Protein 6UBO (pdb70)

InterPro domains:
  IPR000566 Lipocalin/cytosolic fatty-acid binding domain [PF08212] (35-174)
  IPR002446 Lipocalin, bacterial [PR01171] (34-48)
  IPR002446 Lipocalin, bacterial [PR01171] (51-67)
  IPR002446 Lipocalin, bacterial [PR01171] (70-79)
  IPR002446 Lipocalin, bacterial [PR01171] (104-118)
  IPR002446 Lipocalin, bacterial [PR01171] (121-129)
  IPR002446 Lipocalin, bacterial [PR01171] (136-147)
  IPR002446 Lipocalin, bacterial [PR01171] (163-173)
  IPR012674 Calycin [G3DSA:2.40.128.20] (7-177)
  IPR012674 Calycin [SSF50814] (15-176)
  IPR022271 Lipocalin, ApoD type [PIRSF036893] (3-176)
  IPR022272 Lipocalin family conserved site [PS00213] (33-46)
  IPR047202 Lipocalin Blc-like domain [cd19438] (31-172)

Radius of gyration: 21.7 Å; Cα contacts (8 Å, |Δi|>4): 787; chains: 2; bounding box: 55×54×45 Å

Nearest PDB structures (foldseek):
  6ubo-assembly1_B  TM=1.006E+00  e=8.329E-31  Escherichia coli K-12
  1qwd-assembly1_B  TM=9.655E-01  e=5.172E-26  Escherichia coli
  7l5l-assembly2_B  TM=9.694E-01  e=2.167E-25  Escherichia coli
  2aco-assembly1_B  TM=9.658E-01  e=2.541E-25  Escherichia coli
  3mbt-assembly1_A  TM=9.795E-01  e=4.959E-24  Escherichia coli K-12

Organism: Escherichia coli (strain K12) (NCBI:txid83333)

GO terms:
  GO:0006974 DNA damage response (P, IEP)

Foldseek 3Di:
DDLQAAAPPFAWQQQDDVVLQAAKKWFQKKQDDDVQPQWFQKMWGWDADPVGKIKIKIKTARVVVRDIDIWIWIKHAPDDPSTQWIWIDTPDPDIGIWGWRDADPNRAWTWIAGRHLSTITIIGPDNDDDVVVVVVNVVSNVVRPHDCVSMDGGDHVPD/DDLQAAAPPAAFQQQDDVVLLAAKKWWQKKQDDPVQPQWFAKMWGWDADPVGKIKIKIWTARVVVGDIDIWIWIWHAPDDPRTQWIWIDTPDDRIGIKGWRDADPNNAWTWIAGRHLSIITTIGPDQDDDPVVVVVSVVSNVVRPHDCVSMDGGDHVPD

B-factor: mean 20.38, std 8.96, range [9.71, 62.86]

Sequence (318 aa):
KSSSTPPRRGVTVVNNFDCCKRYLGTWYEIARFDHRFERGLEKVTATYSLRDDDGGLNVINKGYNPDRGMWQQSEGKAYFTGAPTRRAALKVVSFFGPFYGGYNVIALDREYRHALVCGPDRDYLWINSRTPTISDEVKKQEMLAVATREGFDVSKFIWVQQPGSKSSSTPPRRGVTVVNNFDCKRRYLGTWYEIARFDHRFERGLEEKVTATYSLRDDGGLNVINKGYNPDRGMWQQSEEGKAYFTGAPTRAALKVSFFGPFYGGYNVIALDREEYRHALVCGPDRDYLWINSRTPTISDEVKQEMLAVATREGFDVSKFIWVQQPGS

Solvent-accessible surface area: 14880 Å² total; per-residue (Å²): 137,61,54,42,55,34,4,196,72,18,76,16,25,98,106,9,61,22,156,115,4,41,29,58,2,56,8,13,0,5,2,55,26,98,24,6,113,35,1,55,68,5,22,14,41,12,53,97,67,162,80,46,0,6,56,4,44,18,90,0,57,6,76,141,40,45,30,113,7,49,10,49,6,32,2,66,37,68,46,57,84,76,78,0,2,5,55,20,2,13,11,0,62,31,86,8,7,26,2,0,5,24,39,50,200,126,19,106,41,0,0,2,0,1,17,45,75,79,74,0,42,0,11,0,50,41,39,59,28,64,98,136,32,71,116,114,14,45,42,18,0,79,172,23,50,7,70,52,96,83,13,69,108,6,91,1,69,80,88,112,59,53,40,55,27,4,175,77,12,90,4,27,89,112,14,63,23,156,121,3,42,28,60,3,57,9,14,0,9,3,62,46,96,38,12,109,31,1,50,77,4,22,15,44,13,49,96,62,166,82,44,0,5,50,4,58,18,101,0,51,7,75,134,46,42,32,113,7,63,12,40,6,32,3,67,36,68,47,57,81,75,85,0,3,6,52,21,2,12,10,0,50,32,88,10,8,27,2,0,9,26,37,42,197,104,22,107,36,0,0,3,0,2,18,44,79,66,72,0,53,0,14,0,48,47,36,59,32,52,102,132,25,62,102,118,16,27,59,21,0,78,162,18,51,10,78,44,95,84,12,74,116,6,85,4,78,79,82

Secondary structure (DSSP, 8-state):
--TTSPPTT----SS--GGGG-EEEEEEEEE--GGGTT-EEEEEEEEE-TTSSEEEEEEEEETTTTEEEEEEEEEEESS-TTS-EEEEEESSS-EEEEEEEEE-TTS-EEEEE-SSTT-EEEEESSS---HHHHHHHHHHHHHTT--GGGEEEPP-TT-/--TTSPPTT----SS--HHHH-EEEEEEEEE--GGGTT-EEEEEEEEE-TTS-EEEEEEEEETTTTEEEEEEEEEEESS-TTS-EEEEE-SSS-EEEEEEEEE-TTS-EEEEE-SSTT-EEEEESSSS--HHHHHHHHHHHHHTT--GGGEEEPP-TT-

Structure (mmCIF, N/CA/C/O backbone):
data_6UBO
#
_entry.id   6UBO
#
_cell.length_a   44.843
_cell.length_b   44.843
_cell.length_c   158.235
_cell.angle_alpha   90.000
_cell.angle_beta   90.000
_cell.angle_gamma   90.000
#
_symmetry.space_group_name_H-M   'P 43'
#
loop_
_entity.id
_entity.type
_entity.pdbx_description
1 polymer 'Outer membrane lipoprotein Blc'
2 non-polymer 12-(diethylamino)-2,2-bis(fluoranyl)-4,5-dimethyl-5-aza-3-azonia-2-boranuidatricyclo[7.4.0.0^{3,7}]trideca-1(13),3,7,9,11-pentaen-6-one
3 non-polymer 'CITRIC ACID'
4 non-polymer 'polyethylene glycol'
5 water water
#
loop_
_atom_site.group_PDB
_atom_site.id
_atom_site.type_symbol
_atom_site.label_atom_id
_atom_site.label_alt_id
_atom_site.label_comp_id
_atom_site.label_asym_id
_atom_site.label_entity_id
_atom_site.label_seq_id
_atom_site.pdbx_PDB_ins_code
_atom_site.Cartn_x
_atom_site.Cartn_y
_atom_site.Cartn_z
_atom_site.occupancy
_atom_site.B_iso_or_equiv
_atom_site.auth_seq_id
_atom_site.auth_comp_id
_atom_site.auth_asym_id
_atom_site.auth_atom_id
_atom_site.pdbx_PDB_model_num
ATOM 1 N N . LYS A 1 19 ? 5.717 5.738 74.898 1.00 36.86 19 LYS A N 1
ATOM 2 C CA . LYS A 1 19 ? 5.110 4.480 75.462 1.00 32.96 19 LYS A CA 1
ATOM 3 C C . LYS A 1 19 ? 3.779 4.760 76.185 1.00 29.34 19 LYS A C 1
ATOM 4 O O . LYS A 1 19 ? 3.412 5.930 76.345 1.00 32.47 19 LYS A O 1
ATOM 10 N N . SER A 1 20 ? 3.084 3.693 76.609 1.00 29.68 20 SER A N 1
ATOM 11 C CA . SER A 1 20 ? 1.791 3.852 77.289 1.00 25.76 20 SER A CA 1
ATOM 12 C C . SER A 1 20 ? 1.946 4.701 78.537 1.00 25.57 20 SER A C 1
ATOM 13 O O . SER A 1 20 ? 2.882 4.535 79.327 1.00 25.35 20 SER A O 1
ATOM 16 N N . SER A 1 21 ? 0.974 5.564 78.745 1.00 26.24 21 SER A N 1
ATOM 17 C CA . SER A 1 21 ? 1.072 6.492 79.868 1.00 24.87 21 SER A CA 1
ATOM 18 C C . SER A 1 21 ? 0.492 5.834 81.117 1.00 27.08 21 SER A C 1
ATOM 19 O O . SER A 1 21 ? 0.522 6.472 82.170 1.00 23.19 21 SER A O 1
ATOM 22 N N . SER A 1 22 ? 0.047 4.559 80.992 1.00 22.45 22 SER A N 1
ATOM 23 C CA . SER A 1 22 ? -0.622 3.749 82.006 1.00 25.97 22 SER A CA 1
ATOM 24 C C . SER A 1 22 ? 0.239 2.723 82.704 1.00 27.22 22 SER A C 1
ATOM 25 O O . SER A 1 22 ? -0.208 2.125 83.700 1.00 32.79 22 SER A O 1
ATOM 28 N N . THR A 1 23 ? 1.383 2.423 82.101 1.00 24.26 23 THR A N 1
ATOM 29 C CA . THR A 1 23 ? 2.260 1.388 82.673 1.00 20.36 23 THR A CA 1
ATOM 30 C C . THR A 1 23 ? 3.524 2.040 83.201 1.00 17.84 23 THR A C 1
ATOM 31 O O . THR A 1 23 ? 3.817 3.126 82.810 1.00 19.95 23 THR A O 1
ATOM 35 N N . PRO A 1 24 ? 4.262 1.406 84.119 1.00 17.73 24 PRO A N 1
ATOM 36 C CA . PRO A 1 24 ? 5.460 2.026 84.589 1.00 18.14 24 PRO A CA 1
ATOM 37 C C . PRO A 1 24 ? 6.504 2.009 83.535 1.00 19.40 24 PRO A C 1
ATOM 38 O O . PRO A 1 24 ? 6.409 1.258 82.564 1.00 19.86 24 PRO A O 1
ATOM 42 N N . PRO A 1 25 ? 7.549 2.803 83.713 1.00 16.01 25 PRO A N 1
ATOM 43 C CA . PRO A 1 25 ? 8.670 2.648 82.793 1.00 15.56 25 PRO A CA 1
ATOM 44 C C . PRO A 1 25 ? 9.193 1.232 82.952 1.00 17.32 25 PRO A C 1
ATOM 45 O O . PRO A 1 25 ? 9.228 0.709 84.071 1.00 17.20 25 PRO A O 1
ATOM 49 N N A ARG A 1 26 ? 9.654 0.612 81.877 0.50 17.68 26 ARG A N 1
ATOM 50 N N B ARG A 1 26 ? 9.652 0.612 81.874 0.50 17.23 26 ARG A N 1
ATOM 51 C CA A ARG A 1 26 ? 10.175 -0.729 82.021 0.50 19.27 26 ARG A CA 1
ATOM 52 C CA B ARG A 1 26 ? 10.196 -0.722 82.007 0.50 18.39 26 ARG A CA 1
ATOM 53 C C A ARG A 1 26 ? 11.353 -0.767 82.993 0.50 17.93 26 ARG A C 1
ATOM 54 C C B ARG A 1 26 ? 11.352 -0.760 83.002 0.50 17.47 26 ARG A C 1
ATOM 55 O O A ARG A 1 26 ? 12.220 0.069 82.906 0.50 18.01 26 ARG A O 1
ATOM 56 O O B ARG A 1 26 ? 12.221 0.072 82.923 0.50 17.67 26 ARG A O 1
ATOM 71 N N . GLY A 1 27 ? 11.363 -1.722 83.889 1.00 18.57 27 GLY A N 1
ATOM 72 C CA . GLY A 1 27 ? 12.501 -1.946 84.750 1.00 18.24 27 GLY A CA 1
ATOM 73 C C . GLY A 1 27 ? 12.566 -1.277 86.074 1.00 18.56 27 GLY A C 1
ATOM 74 O O . GLY A 1 27 ? 13.321 -1.702 86.942 1.00 22.95 27 GLY A O 1
ATOM 75 N N . VAL A 1 28 ? 11.717 -0.311 86.308 1.00 18.37 28 VAL A N 1
ATOM 76 C CA . VAL A 1 28 ? 11.802 0.339 87.592 1.00 14.47 28 VAL A CA 1
ATOM 77 C C . VAL A 1 28 ? 11.354 -0.528 88.788 1.00 16.31 28 VAL A C 1
ATOM 78 O O . VAL A 1 28 ? 10.486 -1.433 88.641 1.00 18.37 28 VAL A O 1
ATOM 82 N N . THR A 1 29 ? 11.830 -0.215 89.964 1.00 15.79 29 THR A N 1
ATOM 83 C CA . THR A 1 29 ? 11.604 -0.983 91.145 1.00 15.44 29 THR A CA 1
ATOM 84 C C . THR A 1 29 ? 10.373 -0.530 91.896 1.00 14.26 29 THR A C 1
ATOM 85 O O . THR A 1 29 ? 10.470 -0.017 93.020 1.00 16.36 29 THR A O 1
ATOM 89 N N . VAL A 1 30 ? 9.212 -0.767 91.312 1.00 14.29 30 VAL A N 1
ATOM 90 C CA . VAL A 1 30 ? 7.946 -0.462 92.021 1.00 14.14 30 VAL A CA 1
ATOM 91 C C . VAL A 1 30 ? 7.923 -1.135 93.369 1.00 14.45 30 VAL A C 1
ATOM 92 O O . VAL A 1 30 ? 8.126 -2.349 93.437 1.00 14.37 30 VAL A O 1
ATOM 96 N N . VAL A 1 31 ? 7.565 -0.371 94.428 1.00 13.67 31 VAL A N 1
ATOM 97 C CA . VAL A 1 31 ? 7.481 -0.947 95.804 1.00 15.07 31 VAL A CA 1
ATOM 98 C C . VAL A 1 31 ? 6.287 -1.912 95.833 1.00 13.98 31 VAL A C 1
ATOM 99 O O . VAL A 1 31 ? 5.144 -1.553 95.560 1.00 14.30 31 VAL A O 1
ATOM 103 N N . ASN A 1 32 ? 6.534 -3.173 96.220 1.00 19.41 32 ASN A N 1
ATOM 104 C CA . ASN A 1 32 ? 5.462 -4.202 96.150 1.00 24.71 32 ASN A CA 1
ATOM 105 C C . ASN A 1 32 ? 4.878 -4.609 97.504 1.00 22.48 32 ASN A C 1
ATOM 106 O O . ASN A 1 32 ? 4.033 -5.501 97.496 1.00 22.33 32 ASN A O 1
ATOM 111 N N . ASN A 1 33 ? 5.333 -4.015 98.603 1.00 21.06 33 ASN A N 1
ATOM 112 C CA . ASN A 1 33 ? 4.772 -4.234 99.929 1.00 19.02 33 ASN A CA 1
ATOM 113 C C . ASN A 1 33 ? 4.286 -2.924 100.577 1.00 17.14 33 ASN A C 1
ATOM 114 O O . ASN A 1 33 ? 4.601 -2.544 101.730 1.00 20.27 33 ASN A O 1
ATOM 119 N N . PHE A 1 34 ? 3.582 -2.204 99.739 1.00 16.38 34 PHE A N 1
ATOM 120 C CA . PHE A 1 34 ? 3.186 -0.824 100.053 1.00 14.62 34 PHE A CA 1
ATOM 121 C C . PHE A 1 34 ? 2.033 -0.801 101.041 1.00 15.38 34 PHE A C 1
ATOM 122 O O . PHE A 1 34 ? 1.119 -1.541 100.911 1.00 16.67 34 PHE A O 1
ATOM 130 N N . ASP A 1 35 ? 2.158 0.109 101.991 1.00 15.91 35 ASP A N 1
ATOM 131 C CA . ASP A 1 35 ? 1.072 0.372 102.885 1.00 16.40 35 ASP A CA 1
ATOM 132 C C . ASP A 1 35 ? 0.560 1.781 102.646 1.00 15.45 35 ASP A C 1
ATOM 133 O O . ASP A 1 35 ? 1.184 2.751 103.083 1.00 14.69 35 ASP A O 1
ATOM 138 N N A CYS A 1 36 ? -0.547 1.863 101.963 0.50 15.58 36 CYS A N 1
ATOM 139 N N B CYS A 1 36 ? -0.547 1.928 101.931 0.50 16.72 36 CYS A N 1
ATOM 140 C CA A CYS A 1 36 ? -1.050 3.110 101.523 0.50 15.50 36 CYS A CA 1
ATOM 141 C CA B CYS A 1 36 ? -0.908 3.276 101.505 0.50 16.92 36 CYS A CA 1
ATOM 142 C C A CYS A 1 36 ? -1.309 4.072 102.666 0.50 14.66 36 CYS A C 1
ATOM 143 C C B CYS A 1 36 ? -1.279 4.128 102.691 0.50 15.51 36 CYS A C 1
ATOM 144 O O A CYS A 1 36 ? -1.078 5.279 102.495 0.50 14.83 36 CYS A O 1
ATOM 145 O O B CYS A 1 36 ? -1.086 5.342 102.574 0.50 15.74 36 CYS A O 1
ATOM 150 N N . LYS A 1 37 ? -1.685 3.553 103.829 1.00 14.86 37 LYS A N 1
ATOM 151 C CA . LYS A 1 37 ? -2.012 4.440 104.977 1.00 14.49 37 LYS A CA 1
ATOM 152 C C . LYS A 1 37 ? -0.784 5.220 105.443 1.00 14.82 37 LYS A C 1
ATOM 153 O O . LYS A 1 37 ? -0.928 6.298 105.911 1.00 13.72 37 LYS A O 1
ATOM 159 N N . ARG A 1 38 ? 0.383 4.613 105.345 1.00 14.47 38 ARG A N 1
ATOM 160 C CA . ARG A 1 38 ? 1.586 5.231 105.776 1.00 13.99 38 ARG A CA 1
ATOM 161 C C . ARG A 1 38 ? 2.071 6.338 104.801 1.00 15.59 38 ARG A C 1
ATOM 162 O O . ARG A 1 38 ? 3.017 7.084 105.102 1.00 17.35 38 ARG A O 1
ATOM 170 N N . TYR A 1 39 ? 1.493 6.377 103.616 1.00 13.54 39 TYR A N 1
ATOM 171 C CA . TYR A 1 39 ? 1.947 7.314 102.571 1.00 12.46 39 TYR A CA 1
ATOM 172 C C . TYR A 1 39 ? 1.050 8.558 102.521 1.00 12.15 39 TYR A C 1
ATOM 173 O O . TYR A 1 39 ? 1.374 9.482 101.844 1.00 13.19 39 TYR A O 1
ATOM 182 N N . LEU A 1 40 ? -0.047 8.513 103.255 1.00 12.24 40 LEU A N 1
ATOM 183 C CA . LEU A 1 40 ? -1.013 9.625 103.279 1.00 12.10 40 LEU A CA 1
ATOM 184 C C . LEU A 1 40 ? -0.490 10.861 103.935 1.00 12.08 40 LEU A C 1
ATOM 185 O O . LEU A 1 40 ? 0.524 10.811 104.647 1.00 13.20 40 LEU A O 1
ATOM 190 N N . GLY A 1 41 ? -1.143 11.973 103.703 1.00 12.65 41 GLY A N 1
ATOM 191 C CA . GLY A 1 41 ? -0.729 13.271 104.142 1.00 12.77 41 GLY A CA 1
ATOM 192 C C . GLY A 1 41 ? 0.204 13.974 103.188 1.00 12.77 41 GLY A C 1
ATOM 193 O O . GLY A 1 41 ? 0.068 13.799 101.973 1.00 12.06 41 GLY A O 1
ATOM 194 N N . THR A 1 42 ? 1.102 14.807 103.726 1.00 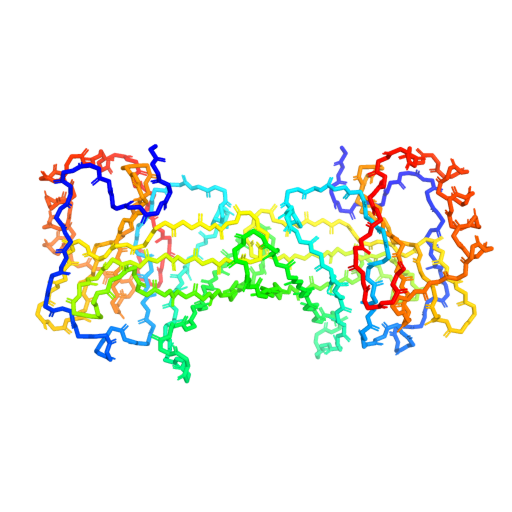11.92 42 THR A N 1
ATOM 195 C CA . THR A 1 42 ? 1.793 15.783 102.944 1.00 11.69 42 THR A CA 1
ATOM 196 C C . THR A 1 42 ? 3.283 15.492 102.763 1.00 12.66 42 THR A C 1
ATOM 197 O O . THR A 1 42 ? 3.964 15.065 103.702 1.00 13.90 42 THR A O 1
ATOM 201 N N . TRP A 1 43 ? 3.702 15.762 101.537 1.00 11.56 43 TRP A N 1
ATOM 202 C CA . TRP A 1 43 ? 5.089 15.520 101.129 1.00 10.33 43 TRP A CA 1
ATOM 203 C C . TRP A 1 43 ? 5.641 16.792 100.501 1.00 12.51 43 TRP A C 1
ATOM 204 O O . TRP A 1 43 ? 4.937 17.449 99.812 1.00 13.51 43 TRP A O 1
ATOM 215 N N . TYR A 1 44 ? 6.899 17.070 100.803 1.00 10.60 44 TYR A N 1
ATOM 216 C CA . TYR A 1 44 ? 7.572 18.202 100.145 1.00 12.44 44 TYR A CA 1
ATOM 217 C C . TYR A 1 44 ? 8.332 17.704 98.912 1.00 10.91 44 TYR A C 1
ATOM 218 O O . TYR A 1 44 ? 8.987 16.692 98.966 1.00 12.11 44 TYR A O 1
ATOM 227 N N . GLU A 1 45 ? 8.173 18.443 97.832 1.00 10.80 45 GLU A N 1
ATOM 228 C CA . GLU A 1 45 ? 8.942 18.138 96.608 1.00 12.88 45 GLU A CA 1
ATOM 229 C C . GLU A 1 45 ? 10.342 18.733 96.761 1.00 12.44 45 GLU A C 1
ATOM 230 O O . GLU A 1 45 ? 10.468 19.908 96.709 1.00 13.06 45 GLU A O 1
ATOM 236 N N . ILE A 1 46 ? 11.315 17.866 96.983 1.00 11.60 46 ILE A N 1
ATOM 237 C CA . ILE A 1 46 ? 12.710 18.319 97.094 1.00 12.77 46 ILE A CA 1
ATOM 238 C C . ILE A 1 46 ? 13.312 18.592 95.739 1.00 12.93 46 ILE A C 1
ATOM 239 O O . ILE A 1 46 ? 14.074 19.548 95.548 1.00 13.30 46 ILE A O 1
ATOM 244 N N . ALA A 1 47 ? 13.017 17.753 94.764 1.00 13.35 47 ALA A N 1
ATOM 245 C CA . ALA A 1 47 ? 13.532 17.942 93.389 1.00 13.13 47 ALA A CA 1
ATOM 246 C C . ALA A 1 47 ? 12.527 17.348 92.425 1.00 12.05 47 ALA A C 1
ATOM 247 O O . ALA A 1 47 ? 11.822 16.413 92.761 1.00 13.12 47 ALA A O 1
ATOM 249 N N . ARG A 1 48 ? 12.454 17.833 91.183 1.00 12.88 48 ARG A N 1
ATOM 250 C CA . ARG A 1 48 ? 11.572 17.287 90.157 1.00 13.69 48 ARG A CA 1
ATOM 251 C C . ARG A 1 48 ? 12.293 17.411 88.846 1.00 13.30 48 ARG A C 1
ATOM 252 O O . ARG A 1 48 ? 13.158 18.244 88.710 1.00 14.50 48 ARG A O 1
ATOM 260 N N . PHE A 1 49 ? 11.965 16.544 87.913 1.00 13.85 49 PHE A N 1
ATOM 261 C CA . PHE A 1 49 ? 12.239 16.821 86.523 1.00 12.77 49 PHE A CA 1
ATOM 262 C C . PHE A 1 49 ? 11.220 17.797 86.032 1.00 14.52 49 PHE A C 1
ATOM 263 O O . PHE A 1 49 ? 9.989 17.578 86.182 1.00 16.84 49 PHE A O 1
ATOM 271 N N . ASP A 1 50 ? 11.662 18.890 85.418 1.00 15.93 50 ASP A N 1
ATOM 272 C CA . ASP A 1 50 ? 10.701 19.981 85.168 1.00 20.08 50 ASP A CA 1
ATOM 273 C C . ASP A 1 50 ? 9.835 19.588 83.947 1.00 19.21 50 ASP A C 1
ATOM 274 O O . ASP A 1 50 ? 10.309 18.856 83.070 1.00 24.77 50 ASP A O 1
ATOM 279 N N . HIS A 1 51 ? 8.548 19.932 84.012 1.00 18.00 51 HIS A N 1
ATOM 280 C CA . HIS A 1 51 ? 7.559 19.545 83.053 1.00 20.15 51 HIS A CA 1
ATOM 281 C C . HIS A 1 51 ? 6.486 20.620 83.120 1.00 21.46 51 HIS A C 1
ATOM 282 O O . HIS A 1 51 ? 6.474 21.451 84.054 1.00 20.11 51 HIS A O 1
ATOM 289 N N . ARG A 1 52 ? 5.657 20.647 82.065 1.00 23.56 52 ARG A N 1
ATOM 290 C CA . ARG A 1 52 ? 4.679 21.702 81.870 1.00 24.48 52 ARG A CA 1
ATOM 291 C C . ARG A 1 52 ? 3.752 21.870 83.088 1.00 21.17 52 ARG A C 1
ATOM 292 O O . ARG A 1 52 ? 3.503 22.970 83.503 1.00 21.44 52 ARG A O 1
ATOM 300 N N . PHE A 1 53 ? 3.222 20.762 83.589 1.00 20.48 53 PHE A N 1
ATOM 301 C CA . PHE A 1 53 ? 2.267 20.783 84.694 1.00 18.53 53 PHE A CA 1
ATOM 302 C C . PHE A 1 53 ? 2.685 21.662 85.852 1.00 19.09 53 PHE A C 1
ATOM 303 O O . PHE A 1 53 ? 1.815 22.342 86.476 1.00 18.79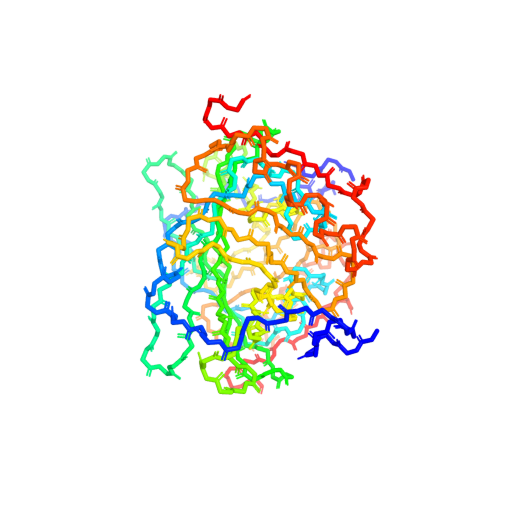 53 PHE A O 1
ATOM 311 N N . GLU A 1 54 ? 3.969 21.652 86.186 1.00 18.15 54 GLU A N 1
ATOM 312 C CA . GLU A 1 54 ? 4.564 22.309 87.360 1.00 17.86 54 GLU A CA 1
ATOM 313 C C . GLU A 1 54 ? 5.374 23.543 87.051 1.00 18.33 54 GLU A C 1
ATOM 314 O O . GLU A 1 54 ? 5.898 24.143 87.939 1.00 19.46 54 GLU A O 1
ATOM 320 N N . ARG A 1 55 ? 5.470 23.951 85.780 1.00 21.27 55 ARG A N 1
ATOM 321 C CA . ARG A 1 55 ? 6.400 24.954 85.393 1.00 22.36 55 ARG A CA 1
ATOM 322 C C . ARG A 1 55 ? 6.142 26.262 86.175 1.00 19.96 55 ARG A C 1
ATOM 323 O O . ARG A 1 55 ? 4.999 26.728 86.233 1.00 19.65 55 ARG A O 1
ATOM 331 N N . GLY A 1 56 ? 7.229 26.846 86.656 1.00 18.28 56 GLY A N 1
ATOM 332 C CA . GLY A 1 56 ? 7.210 28.109 87.417 1.00 21.81 56 GLY A CA 1
ATOM 333 C C . GLY A 1 56 ? 7.046 28.009 88.899 1.00 22.41 56 GLY A C 1
ATOM 334 O O . GLY A 1 56 ? 7.210 28.994 89.630 1.00 21.10 56 GLY A O 1
ATOM 335 N N . LEU A 1 57 ? 6.760 26.810 89.376 1.00 18.86 57 LEU A N 1
ATOM 336 C CA . LEU A 1 57 ? 6.500 26.621 90.808 1.00 19.32 57 LEU A CA 1
ATOM 337 C C . LEU A 1 57 ? 7.628 26.240 91.697 1.00 17.50 57 LEU A C 1
ATOM 338 O O . LEU A 1 57 ? 8.466 25.384 91.302 1.00 19.84 57 LEU A O 1
ATOM 343 N N . GLU A 1 58 ? 7.668 26.845 92.888 1.00 16.10 58 GLU A N 1
ATOM 344 C CA . GLU A 1 58 ? 8.566 26.506 93.972 1.00 17.82 58 GLU A CA 1
ATOM 345 C C . GLU A 1 58 ? 7.779 26.140 95.190 1.00 16.88 58 GLU A C 1
ATOM 346 O O . GLU A 1 58 ? 6.546 26.166 95.157 1.00 14.47 58 GLU A O 1
ATOM 352 N N . LYS A 1 59 ? 8.448 25.779 96.278 1.00 16.14 59 LYS A N 1
ATOM 353 C CA . LYS A 1 59 ? 7.748 25.394 97.532 1.00 15.44 59 LYS A CA 1
ATOM 354 C C . LYS A 1 59 ? 6.606 24.416 97.359 1.00 16.04 59 LYS A C 1
ATOM 355 O O . LYS A 1 59 ? 5.578 24.494 98.014 1.00 15.10 59 LYS A O 1
ATOM 361 N N . VAL A 1 60 ? 6.830 23.397 96.499 1.00 14.06 60 VAL A N 1
ATOM 362 C CA . VAL A 1 60 ? 5.738 22.515 96.112 1.00 13.44 60 VAL A CA 1
ATOM 363 C C . VAL A 1 60 ? 5.553 21.445 97.140 1.00 12.98 60 VAL A C 1
ATOM 364 O O . VAL A 1 60 ? 6.551 20.862 97.655 1.00 15.06 60 VAL A O 1
ATOM 368 N N . THR A 1 61 ? 4.292 21.157 97.470 1.00 13.45 61 THR A N 1
ATOM 369 C CA . THR A 1 61 ? 3.921 20.044 98.276 1.00 12.23 61 THR A CA 1
ATOM 370 C C . THR A 1 61 ? 2.887 19.200 97.537 1.00 12.41 61 THR A C 1
ATOM 371 O O . THR A 1 61 ? 2.148 19.732 96.718 1.00 11.27 61 THR A O 1
ATOM 375 N N . ALA A 1 62 ? 2.813 17.928 97.885 1.00 11.58 62 ALA A N 1
ATOM 376 C CA . ALA A 1 62 ? 1.730 17.039 97.430 1.00 12.47 62 ALA A CA 1
ATOM 377 C C . ALA A 1 62 ? 1.085 16.497 98.691 1.00 12.21 62 ALA A C 1
ATOM 378 O O . ALA A 1 62 ? 1.760 16.002 99.534 1.00 13.17 62 ALA A O 1
ATOM 380 N N . THR A 1 63 ? -0.234 16.412 98.669 1.00 12.07 63 THR A N 1
ATOM 381 C CA . THR A 1 63 ? -1.038 15.895 99.787 1.00 11.45 63 THR A CA 1
ATOM 382 C C . THR A 1 63 ? -1.954 14.782 99.299 1.00 11.78 63 THR A C 1
ATOM 383 O O . THR A 1 63 ? -2.702 15.006 98.356 1.00 11.86 63 THR A O 1
ATOM 387 N N . TYR A 1 64 ? -1.968 13.662 99.982 1.00 11.18 64 TYR A N 1
ATOM 388 C CA . TYR A 1 64 ? -2.762 12.484 99.618 1.00 11.60 64 TYR A CA 1
ATOM 389 C C . TYR A 1 64 ? -3.771 12.170 100.692 1.00 12.69 64 TYR A C 1
ATOM 390 O O . TYR A 1 64 ? -3.405 12.077 101.871 1.00 12.01 64 TYR A O 1
ATOM 399 N N . SER A 1 65 ? -5.037 11.948 100.312 1.00 13.88 65 SER A N 1
ATOM 400 C CA . SER A 1 65 ? -6.067 11.471 101.255 1.00 16.89 65 SER A CA 1
ATOM 401 C C . SER A 1 65 ? -6.816 10.329 100.657 1.00 17.75 65 SER A C 1
ATOM 402 O O . SER A 1 65 ? -6.895 10.185 99.441 1.00 15.65 65 SER A O 1
ATOM 405 N N . LEU A 1 66 ? -7.416 9.528 101.509 1.00 21.75 66 LEU A N 1
ATOM 406 C CA . LEU A 1 66 ? -8.109 8.331 101.029 1.00 25.04 66 LEU A CA 1
ATOM 407 C C . LEU A 1 66 ? -9.477 8.702 100.464 1.00 23.47 66 LEU A C 1
ATOM 408 O O . LEU A 1 66 ? -9.999 9.691 100.858 1.00 29.51 66 LEU A O 1
ATOM 413 N N . ARG A 1 67 ? -9.962 7.961 99.483 1.00 17.90 67 ARG A N 1
ATOM 414 C CA . ARG A 1 67 ? -11.309 8.153 99.014 1.00 16.06 67 ARG A CA 1
ATOM 415 C C . ARG A 1 67 ? -12.142 6.939 99.353 1.00 15.66 67 ARG A C 1
ATOM 416 O O . ARG A 1 67 ? -11.658 5.835 99.464 1.00 16.61 67 ARG A O 1
ATOM 424 N N A ASP A 1 68 ? -13.456 7.137 99.408 0.50 15.94 68 ASP A N 1
ATOM 425 N N B ASP A 1 68 ? -13.451 7.124 99.423 0.50 16.32 68 ASP A N 1
ATOM 426 C CA A ASP A 1 68 ? -14.376 5.990 99.551 0.50 17.31 68 ASP A CA 1
ATOM 427 C CA B ASP A 1 68 ? -14.336 5.962 99.603 0.50 17.71 68 ASP A CA 1
ATOM 428 C C A ASP A 1 68 ? -14.288 4.928 98.427 0.50 17.64 68 ASP A C 1
ATOM 429 C C B ASP A 1 68 ? -14.295 4.925 98.433 0.50 17.87 68 ASP A C 1
ATOM 430 O O A ASP A 1 68 ? -14.467 3.719 98.644 0.50 16.75 68 ASP A O 1
ATOM 431 O O B ASP A 1 68 ? -14.487 3.715 98.633 0.50 16.89 68 ASP A O 1
ATOM 440 N N . ASP A 1 69 ? -13.988 5.388 97.226 1.00 16.59 69 ASP A N 1
ATOM 441 C CA . ASP A 1 69 ? -13.874 4.466 96.068 1.00 16.28 69 ASP A CA 1
ATOM 442 C C . ASP A 1 69 ? -12.555 3.724 95.943 1.00 14.94 69 ASP A C 1
ATOM 443 O O . ASP A 1 69 ? -12.350 3.057 94.971 1.00 18.12 69 ASP A O 1
ATOM 448 N N . GLY A 1 70 ? -11.656 3.819 96.911 1.00 14.85 70 GLY A N 1
ATOM 449 C CA . GLY A 1 70 ? -10.433 3.131 96.917 1.00 14.81 70 GLY A CA 1
ATOM 450 C C . GLY A 1 70 ? -9.311 3.833 96.218 1.00 14.60 70 GLY A C 1
ATOM 451 O O . GLY A 1 70 ? -8.209 3.326 96.211 1.00 14.81 70 GLY A O 1
ATOM 452 N N . GLY A 1 71 ? -9.543 5.003 95.683 1.00 13.02 71 GLY A N 1
ATOM 453 C CA . GLY A 1 71 ? -8.394 5.761 95.162 1.00 13.05 71 GLY A CA 1
ATOM 454 C C . GLY A 1 71 ? -7.946 6.784 96.146 1.00 15.28 71 GLY A C 1
ATOM 455 O O . GLY A 1 71 ? -8.316 6.732 97.300 1.00 15.22 71 GLY A O 1
ATOM 456 N N . LEU A 1 72 ? -7.154 7.740 95.652 1.00 14.07 72 LEU A N 1
ATOM 457 C CA . LEU A 1 72 ? -6.617 8.800 96.534 1.00 12.80 72 LEU A CA 1
ATOM 458 C C . LEU A 1 72 ? -6.956 10.166 95.980 1.00 13.04 72 LEU A C 1
ATOM 459 O O . LEU A 1 72 ? -6.928 10.332 94.802 1.00 15.19 72 LEU A O 1
ATOM 464 N N . ASN A 1 73 ? -7.270 11.085 96.877 1.00 13.19 73 ASN A N 1
ATOM 465 C CA . ASN A 1 73 ? -7.389 12.486 96.454 1.00 11.96 73 ASN A CA 1
ATOM 466 C C . ASN A 1 73 ? -5.961 13.042 96.514 1.00 12.93 73 ASN A C 1
ATOM 467 O O . ASN A 1 73 ? -5.270 12.706 97.411 1.00 14.58 73 ASN A O 1
ATOM 472 N N . VAL A 1 74 ? -5.561 13.853 95.533 1.00 12.77 74 VAL A N 1
ATOM 473 C CA . VAL A 1 74 ? -4.213 14.428 95.442 1.00 12.69 74 VAL A CA 1
ATOM 474 C C . VAL A 1 74 ? -4.449 15.930 95.373 1.00 14.36 74 VAL A C 1
ATOM 475 O O . VAL A 1 74 ? -5.193 16.443 94.518 1.00 16.51 74 VAL A O 1
ATOM 479 N N . ILE A 1 75 ? -3.794 16.692 96.244 1.00 13.93 75 ILE A N 1
ATOM 480 C CA . ILE A 1 75 ? -3.777 18.140 96.066 1.00 15.00 75 ILE A CA 1
ATOM 481 C C . ILE A 1 75 ? -2.294 18.594 96.097 1.00 14.10 75 ILE A C 1
ATOM 482 O O . ILE A 1 75 ? -1.551 18.382 97.064 1.00 15.05 75 ILE A O 1
ATOM 487 N N . ASN A 1 76 ? -1.855 19.179 95.037 1.00 13.87 76 ASN A N 1
ATOM 488 C CA . ASN A 1 76 ? -0.522 19.681 94.885 1.00 12.10 76 ASN A CA 1
ATOM 489 C C . ASN A 1 76 ? -0.669 21.215 95.072 1.00 14.66 76 ASN A C 1
ATOM 490 O O . ASN A 1 76 ? -1.649 21.858 94.622 1.00 13.29 76 ASN A O 1
ATOM 495 N N . LYS A 1 77 ? 0.321 21.805 95.732 1.00 12.75 77 LYS A N 1
ATOM 496 C CA . LYS A 1 77 ? 0.272 23.226 95.933 1.00 13.02 77 LYS A CA 1
ATOM 497 C C . LYS A 1 77 ? 1.687 23.740 95.721 1.00 13.92 77 LYS A C 1
ATOM 498 O O . LYS A 1 77 ? 2.677 23.063 96.040 1.00 13.06 77 LYS A O 1
ATOM 504 N N . GLY A 1 78 ? 1.797 24.968 95.238 1.00 12.41 78 GLY A N 1
ATOM 505 C CA . GLY A 1 78 ? 3.087 25.583 95.090 1.00 13.76 78 GLY A CA 1
ATOM 506 C C . GLY A 1 78 ? 2.989 27.095 94.965 1.00 15.16 78 GLY A C 1
ATOM 507 O O . GLY A 1 78 ? 1.901 27.589 94.786 1.00 13.91 78 GLY A O 1
ATOM 508 N N . TYR A 1 79 ? 4.146 27.740 94.972 1.00 15.63 79 TYR A N 1
ATOM 509 C CA . TYR A 1 79 ? 4.198 29.213 94.907 1.00 16.12 79 TYR A CA 1
ATOM 510 C C . TYR A 1 79 ? 4.919 29.623 93.632 1.00 17.69 79 TYR A C 1
ATOM 511 O O . TYR A 1 79 ? 5.963 29.090 93.395 1.00 16.02 79 TYR A O 1
ATOM 520 N N . ASN A 1 80 ? 4.306 30.541 92.887 1.00 16.74 80 ASN A N 1
ATOM 521 C CA . ASN A 1 80 ? 4.871 31.082 91.664 1.00 21.15 80 ASN A CA 1
ATOM 522 C C . ASN A 1 80 ? 5.469 32.451 91.968 1.00 21.45 80 ASN A C 1
ATOM 523 O O . ASN A 1 80 ? 4.752 33.396 92.234 1.00 21.11 80 ASN A O 1
ATOM 528 N N . PRO A 1 81 ? 6.811 32.518 92.070 1.00 23.12 81 PRO A N 1
ATOM 529 C CA . PRO A 1 81 ? 7.416 33.761 92.530 1.00 27.40 81 PRO A CA 1
ATOM 530 C C . PRO A 1 81 ? 7.339 34.909 91.480 1.00 29.86 81 PRO A C 1
ATOM 531 O O . PRO A 1 81 ? 7.454 36.068 91.896 1.00 33.05 81 PRO A O 1
ATOM 535 N N . ASP A 1 82 ? 7.097 34.597 90.198 1.00 33.55 82 ASP A N 1
ATOM 536 C CA . ASP A 1 82 ? 6.895 35.609 89.141 1.00 33.44 82 ASP A CA 1
ATOM 537 C C . ASP A 1 82 ? 5.558 36.313 89.263 1.00 35.72 82 ASP A C 1
ATOM 538 O O . ASP A 1 82 ? 5.434 37.477 88.877 1.00 34.80 82 ASP A O 1
ATOM 543 N N . ARG A 1 83 ? 4.538 35.586 89.707 1.00 28.85 83 ARG A N 1
ATOM 544 C CA . ARG A 1 83 ? 3.206 36.203 89.849 1.00 30.08 83 ARG A CA 1
ATOM 545 C C . ARG A 1 83 ? 2.965 36.503 91.317 1.00 24.30 83 ARG A C 1
ATOM 546 O O . ARG A 1 83 ? 1.989 37.184 91.572 1.00 23.71 83 ARG A O 1
ATOM 554 N N . GLY A 1 84 ? 3.832 36.015 92.210 1.00 19.89 84 GLY A N 1
ATOM 555 C CA . GLY A 1 84 ? 3.627 36.273 93.621 1.00 18.41 84 GLY A CA 1
ATOM 556 C C . GLY A 1 84 ? 2.385 35.579 94.229 1.00 19.01 84 GLY A C 1
ATOM 557 O O . GLY A 1 84 ? 1.747 36.138 95.113 1.00 17.74 84 GLY A O 1
ATOM 558 N N . MET A 1 85 ? 2.022 34.426 93.685 1.00 16.01 85 MET A N 1
ATOM 559 C CA . MET A 1 85 ? 0.778 33.791 94.132 1.00 19.77 85 MET A CA 1
ATOM 560 C C . MET A 1 85 ? 0.994 32.290 94.317 1.00 14.00 85 MET A C 1
ATOM 561 O O . MET A 1 85 ? 1.787 31.717 93.572 1.00 14.76 85 MET A O 1
ATOM 566 N N . TRP A 1 86 ? 0.307 31.733 95.292 1.00 14.07 86 TRP A N 1
ATOM 567 C CA . TRP A 1 86 ? 0.153 30.262 95.498 1.00 13.83 86 TRP A CA 1
ATOM 568 C C . TRP A 1 86 ? -0.869 29.760 94.551 1.00 15.98 86 TRP A C 1
ATOM 569 O O . TRP A 1 86 ? -1.772 30.513 94.165 1.00 15.39 86 TRP A O 1
ATOM 580 N N . GLN A 1 87 ? -0.707 28.503 94.180 1.00 15.70 87 GLN A N 1
ATOM 581 C CA . GLN A 1 87 ? -1.705 27.831 93.340 1.00 15.00 87 GLN A CA 1
ATOM 582 C C . GLN A 1 87 ? -1.845 26.397 93.824 1.00 15.32 87 GLN A C 1
ATOM 583 O O . GLN A 1 87 ? -0.946 25.875 94.468 1.00 14.58 87 GLN A O 1
ATOM 589 N N . GLN A 1 88 ? -2.960 25.801 93.459 1.00 13.83 88 GLN A N 1
ATOM 590 C CA . GLN A 1 88 ? -3.244 24.407 93.871 1.00 14.13 88 GLN A CA 1
ATOM 591 C C . GLN A 1 88 ? -3.879 23.657 92.684 1.00 15.01 88 GLN A C 1
ATOM 592 O O . GLN A 1 88 ? -4.512 24.269 91.820 1.00 17.99 88 GLN A O 1
ATOM 598 N N . SER A 1 89 ? -3.645 22.350 92.629 1.00 17.15 89 SER A N 1
ATOM 599 C CA . SER A 1 89 ? -4.253 21.481 91.630 1.00 17.33 89 SER A CA 1
ATOM 600 C C . SER A 1 89 ? -4.761 20.245 92.350 1.00 19.17 89 SER A C 1
ATOM 601 O O . SER A 1 89 ? -4.040 19.670 93.132 1.00 16.66 89 SER A O 1
ATOM 604 N N . GLU A 1 90 ? -6.009 19.839 92.095 1.00 18.13 90 GLU A N 1
ATOM 605 C CA . GLU A 1 90 ? -6.635 18.707 92.763 1.00 17.14 90 GLU A CA 1
ATOM 606 C C . GLU A 1 90 ? -6.769 17.614 91.710 1.00 15.84 90 GLU A C 1
ATOM 607 O O . GLU A 1 90 ? -7.158 17.875 90.565 1.00 18.73 90 GLU A O 1
ATOM 613 N N . GLY A 1 91 ? -6.445 16.402 92.068 1.00 12.93 91 GLY A N 1
ATOM 614 C CA . GLY A 1 91 ? -6.575 15.274 91.137 1.00 13.69 91 GLY A CA 1
ATOM 615 C C . GLY A 1 91 ? -6.907 14.014 91.884 1.00 13.25 91 GLY A C 1
ATOM 616 O O . GLY A 1 91 ? -7.125 14.077 93.090 1.00 12.14 91 GLY A O 1
ATOM 617 N N . LYS A 1 92 ? -6.943 12.905 91.181 1.00 13.42 92 LYS A N 1
ATOM 618 C CA . LYS A 1 92 ? -7.262 11.615 91.764 1.00 13.28 92 LYS A CA 1
ATOM 619 C C . LYS A 1 92 ? -6.228 10.634 91.308 1.00 14.34 92 LYS A C 1
ATOM 620 O O . LYS A 1 92 ? -5.850 10.600 90.109 1.00 14.34 92 LYS A O 1
ATOM 626 N N . ALA A 1 93 ? -5.913 9.703 92.203 1.00 12.43 93 ALA A N 1
ATOM 627 C CA . ALA A 1 93 ? -5.029 8.634 91.861 1.00 12.35 93 ALA A CA 1
ATOM 628 C C . ALA A 1 93 ? -5.690 7.325 92.091 1.00 12.46 93 ALA A C 1
ATOM 629 O O . ALA A 1 93 ? -6.381 7.179 93.076 1.00 13.54 93 ALA A O 1
ATOM 631 N N . TYR A 1 94 ? -5.441 6.368 91.225 1.00 11.58 94 TYR A N 1
ATOM 632 C CA . TYR A 1 94 ? -6.003 5.018 91.463 1.00 11.52 94 TYR A CA 1
ATOM 633 C C . TYR A 1 94 ? -4.897 3.971 91.267 1.00 10.76 94 TYR A C 1
ATOM 634 O O . TYR A 1 94 ? -4.071 4.114 90.421 1.00 10.98 94 TYR A O 1
ATOM 643 N N . PHE A 1 95 ? -4.903 2.955 92.109 1.00 12.09 95 PHE A N 1
ATOM 644 C CA . PHE A 1 95 ? -3.946 1.856 91.890 1.00 11.71 95 PHE A CA 1
ATOM 645 C C . PHE A 1 95 ? -4.254 1.237 90.510 1.00 11.56 95 PHE A C 1
ATOM 646 O O . PHE A 1 95 ? -5.424 1.084 90.120 1.00 12.62 95 PHE A O 1
ATOM 654 N N . THR A 1 96 ? -3.230 0.730 89.835 1.00 11.28 96 THR A N 1
ATOM 655 C CA . THR A 1 96 ? -3.446 0.056 88.558 1.00 11.29 96 THR A CA 1
ATOM 656 C C . THR A 1 96 ? -3.575 -1.437 88.805 1.00 12.41 96 THR A C 1
ATOM 657 O O . THR A 1 96 ? -3.767 -2.183 87.823 1.00 15.32 96 THR A O 1
ATOM 661 N N . GLY A 1 97 ? -3.296 -1.899 90.018 1.00 15.30 97 GLY A N 1
ATOM 662 C CA . GLY A 1 97 ? -3.366 -3.321 90.387 1.00 15.08 97 GLY A CA 1
ATOM 663 C C . GLY A 1 97 ? -3.677 -3.408 91.898 1.00 14.77 97 GLY A C 1
ATOM 664 O O . GLY A 1 97 ? -4.507 -2.645 92.435 1.00 15.21 97 GLY A O 1
ATOM 665 N N . ALA A 1 98 ? -2.976 -4.326 92.502 1.00 16.70 98 ALA A N 1
ATOM 666 C CA . ALA A 1 98 ? -3.184 -4.564 93.932 1.00 16.79 98 ALA A CA 1
ATOM 667 C C . ALA A 1 98 ? -2.728 -3.361 94.690 1.00 16.32 98 ALA A C 1
ATOM 668 O O . ALA A 1 98 ? -1.698 -2.859 94.335 1.00 18.13 98 ALA A O 1
ATOM 670 N N . PRO A 1 99 ? -3.418 -2.985 95.775 1.00 15.88 99 PRO A N 1
ATOM 671 C CA . PRO A 1 99 ? -3.082 -1.816 96.545 1.00 15.17 99 PRO A CA 1
ATOM 672 C C . PRO A 1 99 ? -1.798 -1.943 97.375 1.00 15.13 99 PRO A C 1
ATOM 673 O O . PRO A 1 99 ? -1.416 -0.972 97.976 1.00 16.35 99 PRO A O 1
ATOM 677 N N . THR A 1 100 ? -1.198 -3.121 97.384 1.00 14.77 100 THR A N 1
ATOM 678 C CA . THR A 1 100 ? 0.106 -3.365 98.061 1.00 14.54 100 THR A CA 1
ATOM 679 C C . THR A 1 100 ? 1.271 -3.079 97.098 1.00 13.28 100 THR A C 1
ATOM 680 O O . THR A 1 100 ? 2.395 -3.199 97.464 1.00 14.99 100 THR A O 1
ATOM 684 N N A ARG A 1 101 ? 0.938 -2.789 95.854 0.50 13.50 101 ARG A N 1
ATOM 685 N N B ARG A 1 101 ? 0.935 -2.793 95.855 0.50 13.86 101 ARG A N 1
ATOM 686 C CA A ARG A 1 101 ? 1.927 -2.440 94.809 0.50 15.44 101 ARG A CA 1
ATOM 687 C CA B ARG A 1 101 ? 1.925 -2.439 94.816 0.50 16.39 101 ARG A CA 1
ATOM 688 C C A ARG A 1 101 ? 1.724 -0.948 94.496 0.50 14.68 101 ARG A C 1
ATOM 689 C C B ARG A 1 101 ? 1.722 -0.946 94.503 0.50 15.06 101 ARG A C 1
ATOM 690 O O A ARG A 1 101 ? 0.702 -0.578 94.014 0.50 15.90 101 ARG A O 1
ATOM 691 O O B ARG A 1 101 ? 0.702 -0.579 94.013 0.50 16.04 101 ARG A O 1
ATOM 706 N N . ALA A 1 102 ? 2.781 -0.178 94.695 1.00 13.12 102 ALA A N 1
ATOM 707 C CA . ALA A 1 102 ? 2.736 1.267 94.519 1.00 12.62 102 ALA A CA 1
ATOM 708 C C . ALA A 1 102 ? 2.833 1.758 93.092 1.00 12.84 102 ALA A C 1
ATOM 709 O O . ALA A 1 102 ? 3.649 2.632 92.747 1.00 12.56 102 ALA A O 1
ATOM 711 N N . ALA A 1 103 ? 1.994 1.139 92.270 1.00 11.16 103 ALA A N 1
ATOM 712 C CA . ALA A 1 103 ? 1.851 1.535 90.858 1.00 11.90 103 ALA A CA 1
ATOM 713 C C . ALA A 1 103 ? 0.453 2.125 90.711 1.00 11.41 103 ALA A C 1
ATOM 714 O O . ALA A 1 103 ? -0.473 1.441 90.981 1.00 11.66 103 ALA A O 1
ATOM 716 N N . LEU A 1 104 ? 0.388 3.408 90.368 1.00 11.30 104 LEU A N 1
ATOM 717 C CA . LEU A 1 104 ? -0.900 4.101 90.241 1.00 11.41 104 LEU A CA 1
ATOM 718 C C . LEU A 1 104 ? -0.907 4.924 88.947 1.00 13.53 104 LEU A C 1
ATOM 719 O O . LEU A 1 104 ? 0.010 4.875 88.196 1.00 12.31 104 LEU A O 1
ATOM 724 N N . LYS A 1 105 ? -2.052 5.512 88.682 1.00 14.97 105 LYS A N 1
ATOM 725 C CA . LYS A 1 105 ? -2.194 6.556 87.639 1.00 14.76 105 LYS A CA 1
ATOM 726 C C . LYS A 1 105 ? -2.865 7.719 88.298 1.00 14.14 105 LYS A C 1
ATOM 727 O O . LYS A 1 105 ? -3.772 7.545 89.107 1.00 14.95 105 LYS A O 1
ATOM 733 N N A VAL A 1 106 ? -2.437 8.919 87.947 0.50 12.45 106 VAL A N 1
ATOM 734 N N B VAL A 1 106 ? -2.446 8.920 87.942 0.50 13.53 106 VAL A N 1
ATOM 735 C CA A VAL A 1 106 ? -3.027 10.136 88.492 0.50 13.08 106 VAL A CA 1
ATOM 736 C CA B VAL A 1 106 ? -3.040 10.131 88.499 0.50 14.85 106 VAL A CA 1
ATOM 737 C C A VAL A 1 106 ? -3.626 10.988 87.368 0.50 13.84 106 VAL A C 1
ATOM 738 C C B VAL A 1 106 ? -3.622 10.994 87.372 0.50 14.85 106 VAL A C 1
ATOM 739 O O A VAL A 1 106 ? -3.139 10.921 86.236 0.50 14.56 106 VAL A O 1
ATOM 740 O O B VAL A 1 106 ? -3.135 10.926 86.240 0.50 15.46 106 VAL A O 1
ATOM 747 N N . SER A 1 107 ? -4.702 11.723 87.662 1.00 13.52 107 SER A N 1
ATOM 748 C CA . SER A 1 107 ? -5.492 12.430 86.648 1.00 14.63 107 SER A CA 1
ATOM 749 C C . SER A 1 107 ? -5.872 13.742 87.243 1.00 14.64 107 SER A C 1
ATOM 750 O O . SER A 1 107 ? -6.363 13.824 88.376 1.00 14.18 107 SER A O 1
ATOM 753 N N . PHE A 1 108 ? -5.614 14.805 86.482 1.00 15.14 108 PHE A N 1
ATOM 754 C CA . PHE A 1 108 ? -5.921 16.174 86.871 1.00 16.02 108 PHE A CA 1
ATOM 755 C C . PHE A 1 108 ? -6.789 16.769 85.739 1.00 17.81 108 PHE A C 1
ATOM 756 O O . PHE A 1 108 ? -7.011 16.156 84.673 1.00 21.64 108 PHE A O 1
ATOM 764 N N . PHE A 1 109 ? -7.277 17.967 85.959 1.00 19.49 109 PHE A N 1
ATOM 765 C CA . PHE A 1 109 ? -8.055 18.697 84.953 1.00 17.60 109 PHE A CA 1
ATOM 766 C C . PHE A 1 109 ? -7.303 18.851 83.679 1.00 20.48 109 PHE A C 1
ATOM 767 O O . PHE A 1 109 ? -6.230 19.367 83.680 1.00 22.86 109 PHE A O 1
ATOM 775 N N . GLY A 1 110 ? -7.916 18.453 82.552 1.00 21.15 110 GLY A N 1
ATOM 776 C CA . GLY A 1 110 ? -7.248 18.706 81.274 1.00 22.47 110 GLY A CA 1
ATOM 777 C C . GLY A 1 110 ? -6.343 17.578 80.883 1.00 25.30 110 GLY A C 1
ATOM 778 O O . GLY A 1 110 ? -6.598 16.433 81.301 1.00 27.22 110 GLY A O 1
ATOM 779 N N . PRO A 1 111 ? -5.284 17.881 80.133 1.00 27.80 111 PRO A N 1
ATOM 780 C CA . PRO A 1 111 ? -4.471 16.823 79.545 1.00 28.06 111 PRO A CA 1
ATOM 781 C C . PRO A 1 111 ? -3.305 16.385 80.435 1.00 28.31 111 PRO A C 1
ATOM 782 O O . PRO A 1 111 ? -2.226 16.066 79.976 1.00 26.67 111 PRO A O 1
ATOM 786 N N . PHE A 1 112 ? -3.561 16.298 81.724 1.00 21.12 112 PHE A N 1
ATOM 787 C CA . PHE A 1 112 ? -2.530 15.876 82.677 1.00 20.08 112 PHE A CA 1
ATOM 788 C C . PHE A 1 112 ? -2.954 14.596 83.376 1.00 19.55 112 PHE A C 1
ATOM 789 O O . PHE A 1 112 ? -3.788 14.642 84.273 1.00 20.42 112 PHE A O 1
ATOM 797 N N . TYR A 1 113 ? -2.479 13.486 82.858 1.00 18.21 113 TYR A N 1
ATOM 798 C CA . TYR A 1 113 ? -2.948 12.120 83.211 1.00 21.03 113 TYR A CA 1
ATOM 799 C C . TYR A 1 113 ? -1.781 11.221 82.909 1.00 18.39 113 TYR A C 1
ATOM 800 O O . TYR A 1 113 ? -1.227 11.273 81.814 1.00 24.01 113 TYR A O 1
ATOM 809 N N . GLY A 1 114 ? -1.461 10.335 83.844 1.00 15.18 114 GLY A N 1
ATOM 810 C CA . GLY A 1 114 ? -0.490 9.309 83.623 1.00 13.17 114 GLY A CA 1
ATOM 811 C C . GLY A 1 114 ? 0.003 8.575 84.855 1.00 12.04 114 GLY A C 1
ATOM 812 O O . GLY A 1 114 ? -0.443 8.844 85.955 1.00 13.03 114 GLY A O 1
ATOM 813 N N . GLY A 1 115 ? 0.915 7.635 84.636 1.00 12.06 115 GLY A N 1
ATOM 814 C CA . GLY A 1 115 ? 1.420 6.793 85.756 1.00 11.69 115 GLY A CA 1
ATOM 815 C C . GLY A 1 115 ? 2.099 7.546 86.836 1.00 11.34 115 GLY A C 1
ATOM 816 O O . GLY A 1 115 ? 2.692 8.600 86.578 1.00 11.20 115 GLY A O 1
ATOM 817 N N . TYR A 1 116 ? 1.994 6.965 88.022 1.00 11.15 116 TYR A N 1
ATOM 818 C CA . TYR A 1 116 ? 2.584 7.470 89.274 1.00 11.03 116 TYR A CA 1
ATOM 819 C C . TYR A 1 116 ? 3.108 6.232 89.993 1.00 12.10 116 TYR A C 1
ATOM 820 O O . TYR A 1 116 ? 2.298 5.367 90.309 1.00 12.56 116 TYR A O 1
ATOM 829 N N . ASN A 1 117 ? 4.411 6.158 90.230 1.00 11.38 117 ASN A N 1
ATOM 830 C CA . ASN A 1 117 ? 4.991 4.933 90.750 1.00 11.63 117 ASN A CA 1
ATOM 831 C C . ASN A 1 117 ? 5.957 5.262 91.856 1.00 11.22 117 ASN A C 1
ATOM 832 O O . ASN A 1 117 ? 6.872 6.075 91.690 1.00 11.49 117 ASN A O 1
ATOM 837 N N . VAL A 1 118 ? 5.813 4.618 92.997 1.00 11.26 118 VAL A N 1
ATOM 838 C CA . VAL A 1 118 ? 6.790 4.806 94.050 1.00 10.76 118 VAL A CA 1
ATOM 839 C C . VAL A 1 118 ? 7.848 3.768 93.848 1.00 11.59 118 VAL A C 1
ATOM 840 O O . VAL A 1 118 ? 7.589 2.592 93.911 1.00 13.42 118 VAL A O 1
ATOM 844 N N . ILE A 1 119 ? 9.060 4.184 93.572 1.00 11.55 119 ILE A N 1
ATOM 845 C CA . ILE A 1 119 ? 10.147 3.261 93.236 1.00 13.20 119 ILE A CA 1
ATOM 846 C C . ILE A 1 119 ? 11.258 3.179 94.291 1.00 13.72 119 ILE A C 1
ATOM 847 O O . ILE A 1 119 ? 12.170 2.357 94.152 1.00 14.02 119 ILE A O 1
ATOM 852 N N . ALA A 1 120 ? 11.221 4.041 95.306 1.00 13.69 120 ALA A N 1
ATOM 853 C CA . ALA A 1 120 ? 12.088 3.907 96.461 1.00 15.22 120 ALA A CA 1
ATOM 854 C C . ALA A 1 120 ? 11.399 4.553 97.607 1.00 14.99 120 ALA A C 1
ATOM 855 O O . ALA A 1 120 ? 10.845 5.632 97.464 1.00 13.97 120 ALA A O 1
ATOM 857 N N . LEU A 1 121 ? 11.577 3.956 98.777 1.00 15.79 121 LEU A N 1
ATOM 858 C CA . LEU A 1 121 ? 10.917 4.446 99.995 1.00 17.62 121 LEU A CA 1
ATOM 859 C C . LEU A 1 121 ? 11.687 3.905 101.209 1.00 19.70 121 LEU A C 1
ATOM 860 O O . LEU A 1 121 ? 12.051 2.765 101.178 1.00 22.17 121 LEU A O 1
ATOM 865 N N . ASP A 1 122 ? 11.937 4.750 102.205 1.00 19.23 122 ASP A N 1
ATOM 866 C CA . ASP A 1 122 ? 12.591 4.284 103.444 1.00 19.48 122 ASP A CA 1
ATOM 867 C C . ASP A 1 122 ? 11.531 3.580 104.300 1.00 20.47 122 ASP A C 1
ATOM 868 O O . ASP A 1 122 ? 10.372 3.761 104.067 1.00 17.77 122 ASP A O 1
ATOM 873 N N . ARG A 1 123 ? 11.982 2.772 105.255 1.00 21.79 123 ARG A N 1
ATOM 874 C CA . ARG A 1 123 ? 11.071 2.011 106.108 1.00 23.51 123 ARG A CA 1
ATOM 875 C C . ARG A 1 123 ? 10.062 2.861 106.841 1.00 19.32 123 ARG A C 1
ATOM 876 O O . ARG A 1 123 ? 8.951 2.426 107.133 1.00 23.00 123 ARG A O 1
ATOM 884 N N . GLU A 1 124 ? 10.437 4.081 107.158 1.00 20.73 124 GLU A N 1
ATOM 885 C CA . GLU A 1 124 ? 9.587 4.961 107.913 1.00 21.36 124 GLU A CA 1
ATOM 886 C C . GLU A 1 124 ? 8.718 5.929 107.071 1.00 19.54 124 GLU A C 1
ATOM 887 O O . GLU A 1 124 ? 8.032 6.785 107.615 1.00 18.86 124 GLU A O 1
ATOM 893 N N . TYR A 1 125 ? 8.704 5.756 105.726 1.00 17.61 125 TYR A N 1
ATOM 894 C CA . TYR A 1 125 ? 7.857 6.577 104.893 1.00 16.44 125 TYR A CA 1
ATOM 895 C C . TYR A 1 125 ? 8.163 8.031 105.093 1.00 15.24 125 TYR A C 1
ATOM 896 O O . TYR A 1 125 ? 7.253 8.858 105.195 1.00 15.62 125 TYR A O 1
ATOM 905 N N . ARG A 1 126 ? 9.457 8.354 105.132 1.00 14.53 126 ARG A N 1
ATOM 906 C CA . ARG A 1 126 ? 9.931 9.722 105.277 1.00 14.99 126 ARG A CA 1
ATOM 907 C C . ARG A 1 126 ? 10.422 10.361 103.967 1.00 13.85 126 ARG A C 1
ATOM 908 O O . ARG A 1 126 ? 10.373 11.563 103.804 1.00 15.01 126 ARG A O 1
ATOM 916 N N . HIS A 1 127 ? 11.022 9.534 103.112 1.00 13.39 127 HIS A N 1
ATOM 917 C CA . HIS A 1 127 ? 11.618 9.875 101.848 1.00 11.51 127 HIS A CA 1
ATOM 918 C C . HIS A 1 127 ? 11.181 8.950 100.753 1.00 13.27 127 HIS A C 1
ATOM 919 O O . HIS A 1 127 ? 11.125 7.730 100.933 1.00 13.45 127 HIS A O 1
ATOM 926 N N . ALA A 1 128 ? 10.822 9.520 99.610 1.00 12.80 128 ALA A N 1
ATOM 927 C CA . ALA A 1 128 ? 10.290 8.735 98.463 1.00 12.78 128 ALA A CA 1
ATOM 928 C C . ALA A 1 128 ? 10.900 9.199 97.140 1.00 12.21 128 ALA A C 1
ATOM 929 O O . ALA A 1 128 ? 11.122 10.381 96.936 1.00 12.91 128 ALA A O 1
ATOM 931 N N . LEU A 1 129 ? 11.196 8.246 96.263 1.00 11.05 129 LEU A N 1
ATOM 932 C CA . LEU A 1 129 ? 11.474 8.564 94.855 1.00 10.97 129 LEU A CA 1
ATOM 933 C C . LEU A 1 129 ? 10.283 8.058 94.054 1.00 11.06 129 LEU A C 1
ATOM 934 O O . LEU A 1 129 ? 9.897 6.877 94.146 1.00 10.66 129 LEU A O 1
ATOM 939 N N . VAL A 1 130 ? 9.674 8.973 93.326 1.00 10.14 130 VAL A N 1
ATOM 940 C CA . VAL A 1 130 ? 8.408 8.728 92.584 1.00 10.55 130 VAL A CA 1
ATOM 941 C C . VAL A 1 130 ? 8.721 8.989 91.123 1.00 11.47 130 VAL A C 1
ATOM 942 O O . VAL A 1 130 ? 9.330 9.964 90.779 1.00 10.29 130 VAL A O 1
ATOM 946 N N . CYS A 1 131 ? 8.336 8.092 90.225 1.00 10.98 131 CYS A N 1
ATOM 947 C CA . CYS A 1 131 ? 8.417 8.343 88.809 1.00 12.28 131 CYS A CA 1
ATOM 948 C C . CYS A 1 131 ? 7.079 8.336 88.137 1.00 12.86 131 CYS A C 1
ATOM 949 O O . CYS A 1 131 ? 6.082 7.751 88.639 1.00 12.76 131 CYS A O 1
ATOM 952 N N . GLY A 1 132 ? 7.084 8.937 86.965 1.00 11.71 132 GLY A N 1
ATOM 953 C CA . GLY A 1 132 ? 5.905 8.893 86.047 1.00 11.80 132 GLY A CA 1
ATOM 954 C C . GLY A 1 132 ? 5.925 7.650 85.148 1.00 11.68 132 GLY A C 1
ATOM 955 O O . GLY A 1 132 ? 6.496 6.605 85.480 1.00 11.41 132 GLY A O 1
ATOM 956 N N . PRO A 1 133 ? 5.254 7.757 83.945 1.00 12.96 133 PRO A N 1
ATOM 957 C CA . PRO A 1 133 ? 5.141 6.576 83.124 1.00 14.75 133 PRO A CA 1
ATOM 958 C C . PRO A 1 133 ? 6.313 6.350 82.240 1.00 14.22 133 PRO A C 1
ATOM 959 O O . PRO A 1 133 ? 6.395 5.272 81.598 1.00 15.99 133 PRO A O 1
ATOM 963 N N . ASP A 1 134 ? 7.222 7.315 82.226 1.00 14.97 134 ASP A N 1
ATOM 964 C CA . ASP A 1 134 ? 8.493 7.179 81.484 1.00 13.46 134 ASP A CA 1
ATOM 965 C C . ASP A 1 134 ? 9.593 7.919 82.238 1.00 14.99 134 ASP A C 1
ATOM 966 O O . ASP A 1 134 ? 9.337 8.521 83.236 1.00 14.65 134 ASP A O 1
ATOM 971 N N . ARG A 1 135 ? 10.799 7.801 81.735 1.00 13.66 135 ARG A N 1
ATOM 972 C CA . ARG A 1 135 ? 11.949 8.333 82.418 1.00 15.15 135 ARG A CA 1
ATOM 973 C C . ARG A 1 135 ? 12.122 9.843 82.278 1.00 15.87 135 ARG A C 1
ATOM 974 O O . ARG A 1 135 ? 13.146 10.375 82.705 1.00 15.00 135 ARG A O 1
ATOM 982 N N . ASP A 1 136 ? 11.133 10.533 81.710 1.00 16.46 136 ASP A N 1
ATOM 983 C CA . ASP A 1 136 ? 11.084 12.010 81.727 1.00 16.04 136 ASP A CA 1
ATOM 984 C C . ASP A 1 136 ? 10.376 12.529 82.956 1.00 14.30 136 ASP A C 1
ATOM 985 O O . ASP A 1 136 ? 10.340 13.748 83.144 1.00 15.14 136 ASP A O 1
ATOM 990 N N . TYR A 1 137 ? 9.881 11.645 83.845 1.00 13.52 137 TYR A N 1
ATOM 991 C CA . TYR A 1 137 ? 9.103 12.135 85.013 1.00 13.57 137 TYR A CA 1
ATOM 992 C C . TYR A 1 137 ? 9.717 11.504 86.299 1.00 12.29 137 TYR A C 1
ATOM 993 O O . TYR A 1 137 ? 9.676 10.259 86.466 1.00 11.98 137 TYR A O 1
ATOM 1002 N N . LEU A 1 138 ? 10.260 12.351 87.176 1.00 12.20 138 LEU A N 1
ATOM 1003 C CA . LEU A 1 138 ? 10.864 11.848 88.435 1.00 11.89 138 LEU A CA 1
ATOM 1004 C C . LEU A 1 138 ? 10.830 12.926 89.497 1.00 12.58 138 LEU A C 1
ATOM 1005 O O . LEU A 1 138 ? 11.009 14.099 89.174 1.00 11.91 138 LEU A O 1
ATOM 1010 N N . TRP A 1 139 ? 10.607 12.503 90.760 1.00 12.07 139 TRP A N 1
ATOM 1011 C CA . TRP A 1 139 ? 10.509 13.421 91.925 1.00 12.32 139 TRP A CA 1
ATOM 1012 C C . TRP A 1 139 ? 11.194 12.788 93.089 1.00 10.92 139 TRP A C 1
ATOM 1013 O O . TRP A 1 139 ? 11.063 11.572 93.323 1.00 10.33 139 TRP A O 1
ATOM 1024 N N . ILE A 1 140 ? 11.933 13.613 93.857 1.00 11.12 140 ILE A N 1
ATOM 1025 C CA . ILE A 1 140 ? 12.450 13.293 95.208 1.00 12.40 140 ILE A CA 1
ATOM 1026 C C . ILE A 1 140 ? 11.529 14.021 96.190 1.00 11.56 140 ILE A C 1
ATOM 1027 O O . ILE A 1 140 ? 11.473 15.225 96.204 1.00 12.58 140 ILE A O 1
ATOM 1032 N N . ASN A 1 141 ? 10.844 13.271 97.014 1.00 11.37 141 ASN A N 1
ATOM 1033 C CA . ASN A 1 141 ? 9.944 13.840 97.979 1.00 11.18 141 ASN A CA 1
ATOM 1034 C C . ASN A 1 141 ? 10.323 13.488 99.384 1.00 11.56 141 ASN A C 1
ATOM 1035 O O . ASN A 1 141 ? 10.909 12.425 99.634 1.00 12.26 141 ASN A O 1
ATOM 1040 N N . SER A 1 142 ? 9.911 14.322 100.299 1.00 10.98 142 SER A N 1
ATOM 1041 C CA . SER A 1 142 ? 10.268 14.164 101.714 1.00 11.57 142 SER A CA 1
ATOM 1042 C C . SER A 1 142 ? 9.163 14.638 102.634 1.00 10.27 142 SER A C 1
ATOM 1043 O O . SER A 1 142 ? 8.484 15.576 102.347 1.00 11.46 142 SER A O 1
ATOM 1046 N N . ARG A 1 143 ? 9.012 14.055 103.807 1.00 13.13 143 ARG A N 1
ATOM 1047 C CA . ARG A 1 143 ? 8.111 14.629 104.811 1.00 13.26 143 ARG A CA 1
ATOM 1048 C C . ARG A 1 143 ? 8.605 15.931 105.390 1.00 14.93 143 ARG A C 1
ATOM 1049 O O . ARG A 1 143 ? 7.782 16.670 105.917 1.00 13.30 143 ARG A O 1
ATOM 1057 N N . THR A 1 144 ? 9.893 16.147 105.296 1.00 16.05 144 THR A N 1
ATOM 1058 C CA . THR A 1 144 ? 10.494 17.401 105.681 1.00 15.80 144 THR A CA 1
ATOM 1059 C C . THR A 1 144 ? 10.911 18.263 104.517 1.00 13.81 144 THR A C 1
ATOM 1060 O O . THR A 1 144 ? 11.207 17.738 103.396 1.00 14.55 144 THR A O 1
ATOM 1064 N N . PRO A 1 145 ? 10.961 19.597 104.696 1.00 15.24 145 PRO A N 1
ATOM 1065 C CA . PRO A 1 145 ? 11.218 20.460 103.601 1.00 14.10 145 PRO A CA 1
ATOM 1066 C C . PRO A 1 145 ? 12.659 20.404 103.044 1.00 13.64 145 PRO A C 1
ATOM 1067 O O . PRO A 1 145 ? 12.905 20.844 101.928 1.00 15.43 145 PRO A O 1
ATOM 1071 N N . THR A 1 146 ? 13.548 19.931 103.884 1.00 14.71 146 THR A N 1
ATOM 1072 C CA . THR A 1 146 ? 14.939 19.710 103.477 1.00 15.27 146 THR A CA 1
ATOM 1073 C C . THR A 1 146 ? 15.313 18.296 103.766 1.00 16.02 146 THR A C 1
ATOM 1074 O O . THR A 1 146 ? 14.743 17.680 104.677 1.00 15.78 146 THR A O 1
ATOM 1078 N N . ILE A 1 147 ? 16.361 17.795 103.093 1.00 15.25 147 ILE A N 1
ATOM 1079 C CA . ILE A 1 147 ? 16.938 16.458 103.302 1.00 14.90 147 ILE A CA 1
ATOM 1080 C C . ILE A 1 147 ? 18.454 16.574 103.417 1.00 14.35 147 ILE A C 1
ATOM 1081 O O . ILE A 1 147 ? 19.033 17.542 102.958 1.00 14.95 147 ILE A O 1
ATOM 1086 N N . SER A 1 148 ? 19.039 15.563 104.065 1.00 15.31 148 SER A N 1
ATOM 1087 C CA . SER A 1 148 ? 20.489 15.575 104.205 1.00 16.75 148 SER A CA 1
ATOM 1088 C C . SER A 1 148 ? 21.178 15.310 102.903 1.00 17.26 148 SER A C 1
ATOM 1089 O O . SER A 1 148 ? 20.560 14.777 101.939 1.00 17.61 148 SER A O 1
ATOM 1092 N N . ASP A 1 149 ? 22.454 15.650 102.833 1.00 16.58 149 ASP A N 1
ATOM 1093 C CA . ASP A 1 149 ? 23.241 15.408 101.600 1.00 16.52 149 ASP A CA 1
ATOM 1094 C C . ASP A 1 149 ? 23.347 13.919 101.309 1.00 16.19 149 ASP A C 1
ATOM 1095 O O . ASP A 1 149 ? 23.404 13.561 100.180 1.00 16.89 149 ASP A O 1
ATOM 1100 N N . GLU A 1 150 ? 23.407 13.109 102.349 1.00 16.11 150 GLU A N 1
ATOM 1101 C CA . GLU A 1 150 ? 23.499 11.640 102.178 1.00 19.10 150 GLU A CA 1
ATOM 1102 C C . GLU A 1 150 ? 22.221 11.092 101.531 1.00 17.66 150 GLU A C 1
ATOM 1103 O O . GLU A 1 150 ? 22.295 10.224 100.685 1.00 18.04 150 GLU A O 1
ATOM 1109 N N . VAL A 1 151 ? 21.056 11.593 101.981 1.00 16.55 151 VAL A N 1
ATOM 1110 C CA . VAL A 1 151 ? 19.782 11.164 101.388 1.00 15.46 151 VAL A CA 1
ATOM 1111 C C . VAL A 1 151 ? 19.740 11.680 99.923 1.00 13.96 151 VAL A C 1
ATOM 1112 O O . VAL A 1 151 ? 19.343 10.892 99.024 1.00 15.52 151 VAL A O 1
ATOM 1116 N N A LYS A 1 152 ? 20.134 12.924 99.667 0.50 14.15 152 LYS A N 1
ATOM 1117 N N B LYS A 1 152 ? 20.137 12.921 99.664 0.50 13.93 152 LYS A N 1
ATOM 1118 C CA A LYS A 1 152 ? 20.255 13.411 98.292 0.50 14.72 152 LYS A CA 1
ATOM 1119 C CA B LYS A 1 152 ? 20.239 13.395 98.286 0.50 14.24 152 LYS A CA 1
ATOM 1120 C C A LYS A 1 152 ? 21.094 12.497 97.445 0.50 15.35 152 LYS A C 1
ATOM 1121 C C B LYS A 1 152 ? 21.108 12.513 97.432 0.50 15.15 152 LYS A C 1
ATOM 1122 O O A LYS A 1 152 ? 20.689 12.127 96.319 0.50 15.79 152 LYS A O 1
ATOM 1123 O O B LYS A 1 152 ? 20.723 12.162 96.295 0.50 15.64 152 LYS A O 1
ATOM 1134 N N . GLN A 1 153 ? 22.305 12.190 97.930 1.00 16.08 153 GLN A N 1
ATOM 1135 C CA . GLN A 1 153 ? 23.221 11.302 97.192 1.00 16.57 153 GLN A CA 1
ATOM 1136 C C . GLN A 1 153 ? 22.606 9.981 96.878 1.00 15.62 153 GLN A C 1
ATOM 1137 O O . GLN A 1 153 ? 22.733 9.483 95.737 1.00 17.58 153 GLN A O 1
ATOM 1143 N N . GLU A 1 154 ? 21.967 9.361 97.846 1.00 16.63 154 GLU A N 1
ATOM 1144 C CA . GLU A 1 154 ? 21.374 8.048 97.673 1.00 16.25 154 GLU A CA 1
ATOM 1145 C C . GLU A 1 154 ? 20.228 8.130 96.654 1.00 14.77 154 GLU A C 1
ATOM 1146 O O . GLU A 1 154 ? 20.102 7.246 95.785 1.00 14.98 154 GLU A O 1
ATOM 1152 N N . MET A 1 155 ? 19.379 9.175 96.742 1.00 14.85 155 MET A N 1
ATOM 1153 C CA . MET A 1 155 ? 18.333 9.341 95.756 1.00 13.94 155 MET A CA 1
ATOM 1154 C C . MET A 1 155 ? 18.861 9.468 94.356 1.00 13.17 155 MET A C 1
ATOM 1155 O O . MET A 1 155 ? 18.293 8.863 93.395 1.00 14.00 155 MET A O 1
ATOM 1160 N N . LEU A 1 156 ? 19.937 10.207 94.188 1.00 12.59 156 LEU A N 1
ATOM 1161 C CA . LEU A 1 156 ? 20.484 10.388 92.810 1.00 13.50 156 LEU A CA 1
ATOM 1162 C C . LEU A 1 156 ? 21.107 9.077 92.308 1.00 14.12 156 LEU A C 1
ATOM 1163 O O . LEU A 1 156 ? 21.055 8.827 91.129 1.00 13.09 156 LEU A O 1
ATOM 1168 N N . ALA A 1 157 ? 21.721 8.335 93.228 1.00 14.92 157 ALA A N 1
ATOM 1169 C CA . ALA A 1 157 ? 22.317 7.079 92.908 1.00 14.89 157 ALA A CA 1
ATOM 1170 C C . ALA A 1 157 ? 21.258 6.100 92.451 1.00 14.36 157 ALA A C 1
ATOM 1171 O O . ALA A 1 157 ? 21.447 5.412 91.439 1.00 15.68 157 ALA A O 1
ATOM 1173 N N . VAL A 1 158 ? 20.137 6.015 93.152 1.00 13.31 158 VAL A N 1
ATOM 1174 C CA . VAL A 1 158 ? 19.064 5.154 92.760 1.00 14.50 158 VAL A CA 1
ATOM 1175 C C . VAL A 1 158 ? 18.523 5.590 91.425 1.00 13.03 158 VAL A C 1
ATOM 1176 O O . VAL A 1 158 ? 18.311 4.750 90.538 1.00 13.50 158 VAL A O 1
ATOM 1180 N N . ALA A 1 159 ? 18.284 6.884 91.267 1.00 12.85 159 ALA A N 1
ATOM 1181 C CA . ALA A 1 159 ? 17.729 7.384 89.993 1.00 13.32 159 ALA A CA 1
ATOM 1182 C C . ALA A 1 159 ? 18.625 6.956 88.841 1.00 14.08 159 ALA A C 1
ATOM 1183 O O . ALA A 1 159 ? 18.126 6.476 87.874 1.00 13.56 159 ALA A O 1
ATOM 1185 N N . THR A 1 160 ? 19.923 7.163 88.997 1.00 13.45 160 THR A N 1
ATOM 1186 C CA . THR A 1 160 ? 20.887 6.836 87.948 1.00 14.11 160 THR A CA 1
ATOM 1187 C C . THR A 1 160 ? 20.836 5.352 87.611 1.00 15.87 160 THR A C 1
ATOM 1188 O O . THR A 1 160 ? 20.771 5.014 86.404 1.00 15.06 160 THR A O 1
ATOM 1192 N N . ARG A 1 161 ? 20.894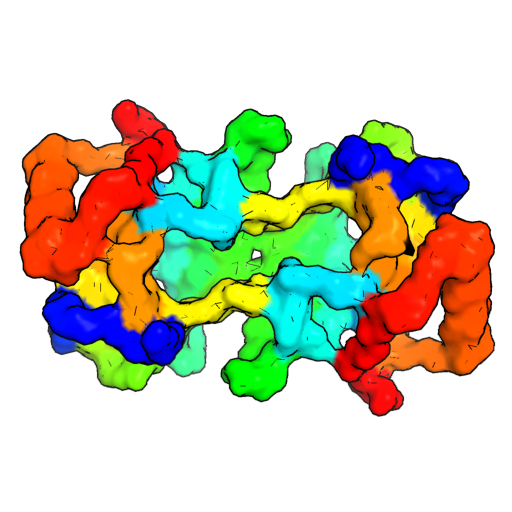 4.503 88.631 1.00 15.25 161 ARG A N 1
ATOM 1193 C CA . ARG A 1 161 ? 20.905 3.018 88.493 1.00 15.49 161 ARG A CA 1
ATOM 1194 C C . ARG A 1 161 ? 19.653 2.523 87.756 1.00 18.30 161 ARG A C 1
ATOM 1195 O O . ARG A 1 161 ? 19.678 1.463 87.173 1.00 15.57 161 ARG A O 1
ATOM 1203 N N . GLU A 1 162 ? 18.576 3.280 87.854 1.00 15.32 162 GLU A N 1
ATOM 1204 C CA . GLU A 1 162 ? 17.306 2.914 87.190 1.00 14.65 162 GLU A CA 1
ATOM 1205 C C . GLU A 1 162 ? 17.113 3.606 85.892 1.00 15.09 162 GLU A C 1
ATOM 1206 O O . GLU A 1 162 ? 16.044 3.528 85.314 1.00 16.86 162 GLU A O 1
ATOM 1212 N N . GLY A 1 163 ? 18.144 4.232 85.354 1.00 14.46 163 GLY A N 1
ATOM 1213 C CA . GLY A 1 163 ? 18.077 4.677 84.002 1.00 14.74 163 GLY A CA 1
ATOM 1214 C C . GLY A 1 163 ? 17.617 6.124 83.759 1.00 16.00 163 GLY A C 1
ATOM 1215 O O . GLY A 1 163 ? 17.430 6.586 82.654 1.00 15.44 163 GLY A O 1
ATOM 1216 N N 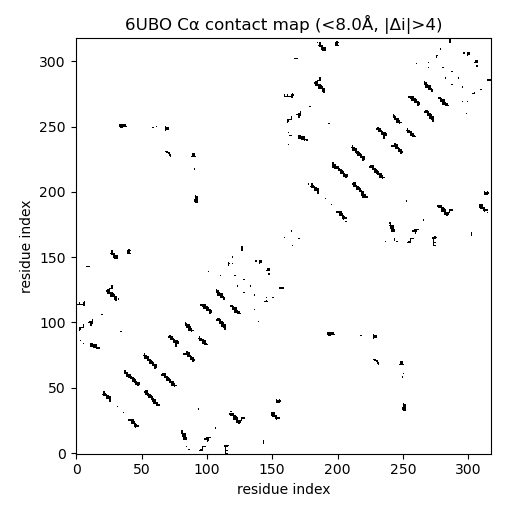. PHE A 1 164 ? 17.441 6.848 84.857 1.00 13.64 164 PHE A N 1
ATOM 1217 C CA . PHE A 1 164 ? 16.979 8.250 84.745 1.00 14.11 164 PHE A CA 1
ATOM 1218 C C . PHE A 1 164 ? 18.182 9.189 84.652 1.00 14.48 164 PHE A C 1
ATOM 1219 O O . PHE A 1 164 ? 19.169 8.919 85.271 1.00 16.53 164 PHE A O 1
ATOM 1227 N N . ASP A 1 165 ? 18.008 10.290 83.926 1.00 14.71 165 ASP A N 1
ATOM 1228 C CA . ASP A 1 165 ? 19.088 11.282 83.676 1.00 15.80 165 ASP A CA 1
ATOM 1229 C C . ASP A 1 165 ? 18.968 12.355 84.747 1.00 12.86 165 ASP A C 1
ATOM 1230 O O . ASP A 1 165 ? 18.085 13.197 84.613 1.00 14.00 165 ASP A O 1
ATOM 1235 N N . VAL A 1 166 ? 19.837 12.307 85.757 1.00 14.85 166 VAL A N 1
ATOM 1236 C CA . VAL A 1 166 ? 19.675 13.227 86.880 1.00 14.32 166 VAL A CA 1
ATOM 1237 C C . VAL A 1 166 ? 20.001 14.658 86.558 1.00 13.73 166 VAL A C 1
ATOM 1238 O O . VAL A 1 166 ? 19.691 15.558 87.377 1.00 14.27 166 VAL A O 1
ATOM 1242 N N . SER A 1 167 ? 20.537 14.936 85.334 1.00 15.27 167 SER A N 1
ATOM 1243 C CA . SER A 1 167 ? 20.662 16.329 84.913 1.00 14.06 167 SER A CA 1
ATOM 1244 C C . SER A 1 167 ? 19.342 17.006 84.767 1.00 15.66 167 SER A C 1
ATOM 1245 O O . SER A 1 167 ? 19.256 18.253 84.675 1.00 14.70 167 SER A O 1
ATOM 1248 N N . LYS A 1 168 ? 18.255 16.195 84.690 1.00 13.81 168 LYS A N 1
ATOM 1249 C CA . LYS A 1 168 ? 16.951 16.757 84.544 1.00 13.16 168 LYS A CA 1
ATOM 1250 C C . LYS A 1 168 ? 16.357 17.316 85.858 1.00 12.98 168 LYS A C 1
ATOM 1251 O O . LYS A 1 168 ? 15.408 18.045 85.773 1.00 15.06 168 LYS A O 1
ATOM 1257 N N . PHE A 1 169 ? 16.998 17.015 86.966 1.00 14.77 169 PHE A N 1
ATOM 1258 C CA . PHE A 1 169 ? 16.392 17.487 88.216 1.00 16.09 169 PHE A CA 1
ATOM 1259 C C . PHE A 1 169 ? 16.648 18.963 88.437 1.00 18.06 169 PHE A C 1
ATOM 1260 O O . PHE A 1 169 ? 17.708 19.481 88.097 1.00 18.35 169 PHE A O 1
ATOM 1268 N N . ILE A 1 170 ? 15.631 19.578 88.998 1.00 18.08 170 ILE A N 1
ATOM 1269 C CA . ILE A 1 170 ? 15.811 20.941 89.542 1.00 22.97 170 ILE A CA 1
ATOM 1270 C C . ILE A 1 170 ? 15.546 20.834 91.030 1.00 21.99 170 ILE A C 1
ATOM 1271 O O . ILE A 1 170 ? 14.676 20.084 91.426 1.00 18.05 170 ILE A O 1
ATOM 1276 N N . TRP A 1 171 ? 16.328 21.576 91.791 1.00 18.19 171 TRP A N 1
ATOM 1277 C CA . TRP A 1 171 ? 16.203 21.568 93.253 1.00 17.47 171 TRP A CA 1
ATOM 1278 C C . TRP A 1 171 ? 15.226 22.660 93.627 1.00 16.94 171 TRP A C 1
ATOM 1279 O O . TRP A 1 171 ? 15.498 23.825 93.387 1.00 18.67 171 TRP A O 1
ATOM 1290 N N . VAL A 1 172 ? 14.126 22.226 94.207 1.00 16.06 172 VAL A N 1
ATOM 1291 C CA . VAL A 1 172 ? 12.977 23.117 94.445 1.00 18.74 172 VAL A CA 1
ATOM 1292 C C . VAL A 1 172 ? 13.196 23.923 95.721 1.00 17.47 172 VAL A C 1
ATOM 1293 O O . VAL A 1 172 ? 13.513 23.374 96.721 1.00 19.68 172 VAL A O 1
ATOM 1297 N N . GLN A 1 173 ? 13.055 25.223 95.601 1.00 20.84 173 GLN A N 1
ATOM 1298 C CA . GLN A 1 173 ? 13.197 26.045 96.792 1.00 21.75 173 GLN A CA 1
ATOM 1299 C C . GLN A 1 173 ? 12.157 25.654 97.859 1.00 19.56 173 GLN A C 1
ATOM 1300 O O . GLN A 1 173 ? 10.957 25.479 97.537 1.00 18.38 173 GLN A O 1
ATOM 1306 N N . GLN A 1 174 ? 12.627 25.505 99.096 1.00 20.36 174 GLN A N 1
ATOM 1307 C CA . GLN A 1 174 ? 11.743 25.115 100.164 1.00 18.86 174 GLN A CA 1
ATOM 1308 C C . GLN A 1 174 ? 12.149 25.913 101.436 1.00 22.55 174 GLN A C 1
ATOM 1309 O O . GLN A 1 174 ? 13.234 26.462 101.476 1.00 28.07 174 GLN A O 1
ATOM 1315 N N . PRO A 1 175 ? 11.293 25.956 102.462 1.00 28.38 175 PRO A N 1
ATOM 1316 C CA . PRO A 1 175 ? 11.703 26.559 103.709 1.00 32.16 175 PRO A CA 1
ATOM 1317 C C . PRO A 1 175 ? 12.991 25.907 104.238 1.00 37.30 175 PRO A C 1
ATOM 1318 O O . PRO A 1 175 ? 12.996 24.710 104.472 1.00 35.32 175 PRO A O 1
ATOM 1322 N N . GLY A 1 176 ? 14.062 26.698 104.282 1.00 42.91 176 GLY A N 1
ATOM 1323 C CA . GLY A 1 176 ? 15.361 26.328 104.871 1.00 45.47 176 GLY A CA 1
ATOM 1324 C C . GLY A 1 176 ? 16.334 25.655 103.928 1.00 48.63 176 GLY A C 1
ATOM 1325 O O . GLY A 1 176 ? 17.449 25.400 104.370 1.00 42.24 176 GLY A O 1
ATOM 1326 N N . SER A 1 177 ? 15.925 25.406 102.684 1.00 45.11 177 SER A N 1
ATOM 1327 C CA . SER A 1 177 ? 16.745 24.670 101.685 1.00 50.85 177 SER A CA 1
ATOM 1328 C C . SER A 1 177 ? 18.237 25.067 101.669 1.00 47.48 177 SER A C 1
ATOM 1329 O O . SER A 1 177 ? 18.666 25.921 100.874 1.00 42.02 177 SER A O 1
ATOM 1332 N N . LYS B 1 19 ? 0.508 39.103 72.206 1.00 40.07 19 LYS B N 1
ATOM 1333 C CA . LYS B 1 19 ? 0.642 40.455 72.822 1.00 35.98 19 LYS B CA 1
ATOM 1334 C C . LYS B 1 19 ? 0.803 40.311 74.344 1.00 34.66 19 LYS B C 1
ATOM 1335 O O . LYS B 1 19 ? 1.082 39.219 74.765 1.00 39.95 19 LYS B O 1
ATOM 1341 N N . SER B 1 20 ? 0.658 41.373 75.137 1.00 27.80 20 SER B N 1
ATOM 1342 C CA . SER B 1 20 ? 0.709 41.143 76.606 1.00 26.92 20 SER B CA 1
ATOM 1343 C C . SER B 1 20 ? -0.392 40.173 77.031 1.00 26.20 20 SER B C 1
ATOM 1344 O O . SER B 1 20 ? -1.512 40.311 76.580 1.00 24.18 20 SER B O 1
ATOM 1347 N N . SER B 1 21 ? -0.044 39.245 77.905 1.00 26.10 21 SER B N 1
ATOM 1348 C CA . SER B 1 21 ? -1.033 38.283 78.439 1.00 24.99 21 SER B CA 1
ATOM 1349 C C . SER B 1 21 ? -1.927 38.979 79.440 1.00 25.53 21 SER B C 1
ATOM 1350 O O . SER B 1 21 ? -2.914 38.374 79.866 1.00 24.96 21 SER B O 1
ATOM 1353 N N . SER B 1 22 ? -1.599 40.207 79.846 1.00 23.01 22 SER B N 1
ATOM 1354 C CA . SER B 1 22 ? -2.368 40.922 80.873 1.00 23.64 22 SER B CA 1
ATOM 1355 C C . SER B 1 22 ? -3.379 41.948 80.477 1.00 24.35 22 SER B C 1
ATOM 1356 O O . SER B 1 22 ? -3.970 42.513 81.352 1.00 24.01 22 SER B O 1
ATOM 1359 N N . THR B 1 23 ? -3.552 42.245 79.192 1.00 19.61 23 THR B N 1
ATOM 1360 C CA . THR B 1 23 ? -4.460 43.248 78.726 1.00 20.41 23 THR B CA 1
ATOM 1361 C C . THR B 1 23 ? -5.481 42.507 77.810 1.00 16.65 23 THR B C 1
ATOM 1362 O O . THR B 1 23 ? -5.188 41.371 77.356 1.00 17.10 23 THR B O 1
ATOM 1366 N N . PRO B 1 24 ? -6.635 43.143 77.575 1.00 14.77 24 PRO B N 1
ATOM 1367 C CA . PRO B 1 24 ? -7.606 42.571 76.653 1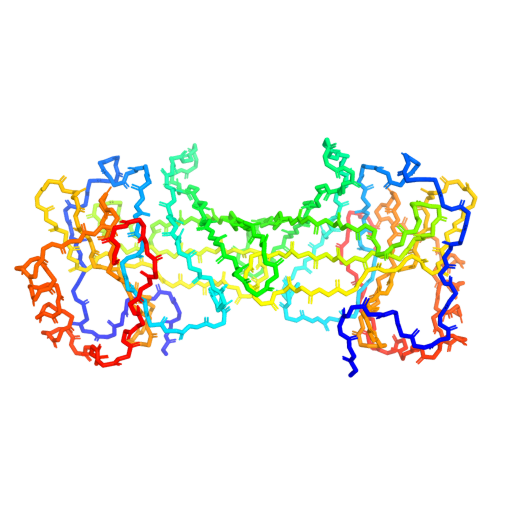.00 15.61 24 PRO B CA 1
ATOM 1368 C C . PRO B 1 24 ? -7.022 42.553 75.221 1.00 15.29 24 PRO B C 1
ATOM 1369 O O . PRO B 1 24 ? -5.990 43.209 74.954 1.00 16.12 24 PRO B O 1
ATOM 1373 N N . PRO B 1 25 ? -7.707 41.831 74.341 1.00 15.02 25 PRO B N 1
ATOM 1374 C CA . PRO B 1 25 ? -7.199 41.778 72.960 1.00 14.80 25 PRO B CA 1
ATOM 1375 C C . PRO B 1 25 ? -7.253 43.194 72.412 1.00 16.09 25 PRO B C 1
ATOM 1376 O O . PRO B 1 25 ? -8.151 43.945 72.781 1.00 16.35 25 PRO B O 1
ATOM 1380 N N A ARG B 1 26 ? -6.361 43.559 71.501 0.50 16.71 26 ARG B N 1
ATOM 1381 N N B ARG B 1 26 ? -6.376 43.555 71.494 0.50 16.75 26 ARG B N 1
ATOM 1382 C CA A ARG B 1 26 ? -6.369 44.914 70.936 0.50 18.76 26 ARG B CA 1
ATOM 1383 C CA B ARG B 1 26 ? -6.372 44.927 71.002 0.50 18.78 26 ARG B CA 1
ATOM 1384 C C A ARG B 1 26 ? -7.718 45.262 70.326 0.50 18.05 26 ARG B C 1
ATOM 1385 C C B ARG B 1 26 ? -7.691 45.278 70.312 0.50 18.14 26 ARG B C 1
ATOM 1386 O O A ARG B 1 26 ? -8.269 44.497 69.505 0.50 21.24 26 ARG B O 1
ATOM 1387 O O B ARG B 1 26 ? -8.217 44.511 69.473 0.50 21.41 26 ARG B O 1
ATOM 1402 N N . GLY B 1 27 ? -8.239 46.421 70.687 1.00 19.52 27 GLY B N 1
ATOM 1403 C CA . GLY B 1 27 ? -9.463 46.914 70.193 1.00 17.01 27 GLY B CA 1
ATOM 1404 C C . GLY B 1 27 ? -10.773 46.347 70.686 1.00 15.50 27 GLY B C 1
ATOM 1405 O O . GLY B 1 27 ? -11.843 46.749 70.227 1.00 20.60 27 GLY B O 1
ATOM 1406 N N . VAL B 1 28 ? -10.704 45.383 71.619 1.00 15.72 28 VAL B N 1
ATOM 1407 C CA . VAL B 1 28 ? -11.904 44.677 72.109 1.00 15.92 28 VAL B CA 1
ATOM 1408 C C . VAL B 1 28 ? -12.474 45.437 73.300 1.00 17.97 28 VAL B C 1
ATOM 1409 O O . VAL B 1 28 ? -11.705 45.850 74.156 1.00 23.55 28 VAL B O 1
ATOM 1413 N N . THR B 1 29 ? -13.773 45.629 73.284 1.00 18.87 29 THR B N 1
ATOM 1414 C CA . THR B 1 29 ? -14.412 46.417 74.303 1.00 21.76 29 THR B CA 1
ATOM 1415 C C . THR B 1 29 ? -14.839 45.427 75.388 1.00 19.66 29 THR B C 1
ATOM 1416 O O . THR B 1 29 ? -15.425 44.368 75.136 1.00 21.40 29 THR B O 1
ATOM 1420 N N . VAL B 1 30 ? -14.571 45.785 76.608 1.00 16.60 30 VAL B N 1
ATOM 1421 C CA . VAL B 1 30 ? -14.989 45.004 77.795 1.00 17.72 30 VAL B CA 1
ATOM 1422 C C . VAL B 1 30 ? -16.092 45.746 78.533 1.00 16.50 30 VAL B C 1
ATOM 1423 O O . VAL B 1 30 ? -16.203 46.988 78.487 1.00 17.02 30 VAL B O 1
ATOM 1427 N N . VAL B 1 31 ? -16.935 44.963 79.193 1.00 12.77 31 VAL B N 1
ATOM 1428 C CA . VAL B 1 31 ? -18.034 45.487 80.049 1.00 15.40 31 VAL B CA 1
ATOM 1429 C C . VAL B 1 31 ? -17.470 46.434 81.101 1.00 13.53 31 VAL B C 1
ATOM 1430 O O . VAL B 1 31 ? -16.570 46.025 81.831 1.00 13.42 31 VAL B O 1
ATOM 1434 N N . ASN B 1 32 ? -18.055 47.630 81.197 1.00 16.61 32 ASN B N 1
ATOM 1435 C CA . ASN B 1 32 ? -17.507 48.682 82.093 1.00 19.42 32 ASN B CA 1
ATOM 1436 C C . ASN B 1 32 ? -18.444 49.009 83.266 1.00 21.70 32 ASN B C 1
ATOM 1437 O O . ASN B 1 32 ? -18.068 49.867 84.054 1.00 23.42 32 ASN B O 1
ATOM 1442 N N . ASN B 1 33 ? -19.590 48.344 83.372 1.00 17.61 33 ASN B N 1
ATOM 1443 C CA . ASN B 1 33 ? -20.520 48.555 84.514 1.00 17.24 33 ASN B CA 1
ATOM 1444 C C . ASN B 1 33 ? -20.869 47.179 85.094 1.00 16.24 33 ASN B C 1
ATOM 1445 O O . ASN B 1 33 ? -21.996 46.861 85.338 1.00 17.84 33 ASN B O 1
ATOM 1450 N N . PHE B 1 34 ? -19.830 46.436 85.362 1.00 14.30 34 PHE B N 1
ATOM 1451 C CA . PHE B 1 34 ? -19.885 45.048 85.866 1.00 13.30 34 PHE B CA 1
ATOM 1452 C C . PHE B 1 34 ? -20.443 44.961 87.288 1.00 13.07 34 PHE B C 1
ATOM 1453 O O . PHE B 1 34 ? -20.062 45.752 88.094 1.00 14.23 34 PHE B O 1
ATOM 1461 N N . ASP B 1 35 ? -21.309 43.961 87.495 1.00 13.85 35 ASP B N 1
ATOM 1462 C CA . ASP B 1 35 ? -21.856 43.624 88.791 1.00 15.13 35 ASP B CA 1
ATOM 1463 C C . ASP B 1 35 ? -21.240 42.319 89.236 1.00 15.11 35 ASP B C 1
ATOM 1464 O O . ASP B 1 35 ? -21.776 41.260 88.923 1.00 16.27 35 ASP B O 1
ATOM 1469 N N . CYS B 1 36 ? -20.085 42.397 89.846 1.00 15.23 36 CYS B N 1
ATOM 1470 C CA . CYS B 1 36 ? -19.324 41.192 90.205 1.00 17.02 36 CYS B CA 1
ATOM 1471 C C . CYS B 1 36 ? -20.172 40.183 91.031 1.00 18.81 36 CYS B C 1
ATOM 1472 O O . CYS B 1 36 ? -20.175 38.950 90.752 1.00 17.40 36 CYS B O 1
ATOM 1475 N N . LYS B 1 37 ? -20.898 40.680 92.017 1.00 17.91 37 LYS B N 1
ATOM 1476 C CA . LYS B 1 37 ? -21.697 39.763 92.832 1.00 19.53 37 LYS B CA 1
ATOM 1477 C C . LYS B 1 37 ? -22.765 39.005 92.013 1.00 19.95 37 LYS B C 1
ATOM 1478 O O . LYS B 1 37 ? -22.908 37.791 92.224 1.00 20.04 37 LYS B O 1
ATOM 1484 N N A ARG B 1 38 ? -23.369 39.632 91.015 0.50 17.30 38 ARG B N 1
ATOM 1485 N N B ARG B 1 38 ? -23.426 39.632 91.027 0.50 18.32 38 ARG B N 1
ATOM 1486 C CA A ARG B 1 38 ? -24.353 38.992 90.206 0.50 16.73 38 ARG B CA 1
ATOM 1487 C CA B ARG B 1 38 ? -24.425 38.938 90.215 0.50 18.34 38 ARG B CA 1
ATOM 1488 C C A ARG B 1 38 ? -23.760 37.935 89.275 0.50 17.98 38 ARG B C 1
ATOM 1489 C C B ARG B 1 38 ? -23.776 37.945 89.232 0.50 18.86 38 ARG B C 1
ATOM 1490 O O A ARG B 1 38 ? -24.461 37.095 88.715 0.50 19.44 38 ARG B O 1
ATOM 1491 O O B ARG B 1 38 ? -24.458 37.113 88.633 0.50 20.07 38 ARG B O 1
ATOM 1506 N N . TYR B 1 39 ? -22.457 38.045 89.051 1.00 16.01 39 TYR B N 1
ATOM 1507 C CA . TYR B 1 39 ? -21.732 37.141 88.128 1.00 13.41 39 TYR B CA 1
ATOM 1508 C C . TYR B 1 39 ? -21.308 35.872 88.864 1.00 14.38 39 TYR B C 1
ATOM 1509 O O . TYR B 1 39 ? -20.935 34.897 88.264 1.00 12.98 39 TYR B O 1
ATOM 1518 N N . LEU B 1 40 ? -21.442 35.872 90.182 1.00 14.60 40 LEU B N 1
ATOM 1519 C CA . LEU B 1 40 ? -21.006 34.705 90.977 1.00 15.25 40 LEU B CA 1
ATOM 1520 C C . LEU B 1 40 ? -21.896 33.466 90.729 1.00 13.76 40 LEU B C 1
ATOM 1521 O O . LEU B 1 40 ? -22.965 33.555 90.203 1.00 15.86 40 LEU B O 1
ATOM 1526 N N . GLY B 1 41 ? -21.445 32.321 91.200 1.00 14.69 41 GLY B N 1
ATOM 1527 C CA . GLY B 1 41 ? -22.145 31.096 90.937 1.00 15.23 41 GLY B CA 1
ATOM 1528 C C . GLY B 1 41 ? -21.634 30.330 89.709 1.00 13.10 41 GLY B C 1
ATOM 1529 O O . GLY B 1 41 ? -20.535 30.558 89.273 1.00 13.70 41 GLY B O 1
ATOM 1530 N N . THR B 1 42 ? -22.477 29.397 89.293 1.00 15.42 42 THR B N 1
ATOM 1531 C CA . THR B 1 42 ? -22.175 28.425 88.253 1.00 14.20 42 THR B CA 1
ATOM 1532 C C . THR B 1 42 ? -22.666 28.846 86.897 1.00 14.80 42 THR B C 1
ATOM 1533 O O . THR B 1 42 ? -23.840 29.251 86.702 1.00 15.21 42 THR B O 1
ATOM 1537 N N . TRP B 1 43 ? -21.742 28.667 85.939 1.00 13.94 43 TRP B N 1
ATOM 1538 C CA . TRP B 1 43 ? -22.001 28.894 84.502 1.00 14.15 43 TRP B CA 1
ATOM 1539 C C . TRP B 1 43 ? -21.634 27.666 83.719 1.00 13.14 43 TRP B C 1
ATOM 1540 O O . TRP B 1 43 ? -20.652 27.059 83.986 1.00 14.75 43 TRP B O 1
ATOM 1551 N N . TYR B 1 44 ? -22.450 27.354 82.726 1.00 13.60 44 TYR B N 1
ATOM 1552 C CA . TYR B 1 44 ? -22.132 26.230 81.831 1.00 13.97 44 TYR B CA 1
ATOM 1553 C C . TYR B 1 44 ? -21.412 26.792 80.612 1.00 12.10 44 TYR B C 1
ATOM 1554 O O . TYR B 1 44 ? -21.795 27.807 80.103 1.00 13.66 44 TYR B O 1
ATOM 1563 N N . GLU B 1 45 ? -20.420 26.055 80.169 1.00 12.14 45 GLU B N 1
ATOM 1564 C CA . GLU B 1 45 ? -19.650 26.427 79.000 1.00 12.39 45 GLU B CA 1
ATOM 1565 C C . GLU B 1 45 ? -20.372 25.844 77.818 1.00 12.55 45 GLU B C 1
ATOM 1566 O O . GLU B 1 45 ? -20.333 24.609 77.605 1.00 13.53 45 GLU B O 1
ATOM 1572 N N . ILE B 1 46 ? -20.983 26.698 76.989 1.00 12.30 46 ILE B N 1
ATOM 1573 C CA . ILE B 1 46 ? -21.678 26.288 75.778 1.00 13.14 46 ILE B CA 1
ATOM 1574 C C . ILE B 1 46 ? -20.715 26.024 74.628 1.00 13.87 46 ILE B C 1
ATOM 1575 O O . ILE B 1 46 ? -20.897 25.076 73.905 1.00 12.04 46 ILE B O 1
ATOM 1580 N N . ALA B 1 47 ? -19.656 26.835 74.526 1.00 12.32 47 ALA B N 1
ATOM 1581 C CA . ALA B 1 47 ? -18.731 26.708 73.417 1.00 13.84 47 ALA B CA 1
ATOM 1582 C C . ALA B 1 47 ? -17.426 27.290 73.897 1.00 11.83 47 ALA B C 1
ATOM 1583 O O . ALA B 1 47 ? -17.443 28.263 74.657 1.00 11.53 47 ALA B O 1
ATOM 1585 N N . ARG B 1 48 ? -16.337 26.822 73.313 1.00 12.66 48 ARG B N 1
ATOM 1586 C CA . ARG B 1 48 ? -15.004 27.391 73.629 1.00 12.58 48 ARG B CA 1
ATOM 1587 C C . ARG B 1 48 ? -14.097 27.259 72.419 1.00 15.02 48 ARG B C 1
ATOM 1588 O O . ARG B 1 48 ? -14.379 26.439 71.606 1.00 13.81 48 ARG B O 1
ATOM 1596 N N . PHE B 1 49 ? -13.115 28.139 72.314 1.00 13.40 49 PHE B N 1
ATOM 1597 C CA . PHE B 1 49 ? -12.050 27.885 71.321 1.00 15.15 49 PHE B CA 1
ATOM 1598 C C . PHE B 1 49 ? -11.175 26.846 72.029 1.00 18.83 49 PHE B C 1
ATOM 1599 O O . PHE B 1 49 ? -10.943 26.945 73.199 1.00 18.10 49 PHE B O 1
ATOM 1607 N N . ASP B 1 50 ? -10.691 25.883 71.290 1.00 19.89 50 ASP B N 1
ATOM 1608 C CA . ASP B 1 50 ? -9.952 24.721 71.817 1.00 21.97 50 ASP B CA 1
ATOM 1609 C C . ASP B 1 50 ? -8.563 25.108 72.249 1.00 18.48 50 ASP B C 1
ATOM 1610 O O . ASP B 1 50 ? -7.861 25.816 71.513 1.00 23.64 50 ASP B O 1
ATOM 1615 N N . HIS B 1 51 ? -8.213 24.753 73.475 1.00 18.43 51 HIS B N 1
ATOM 1616 C CA . HIS B 1 51 ? -6.852 24.927 74.005 1.00 19.58 51 HIS B CA 1
ATOM 1617 C C . HIS B 1 51 ? -6.510 23.735 74.872 1.00 23.06 51 HIS B C 1
ATOM 1618 O O . HIS B 1 51 ? -7.370 23.092 75.384 1.00 20.02 51 HIS B O 1
ATOM 1625 N N . ARG B 1 52 ? -5.215 23.529 75.070 1.00 25.03 52 ARG B N 1
ATOM 1626 C CA . ARG B 1 52 ? -4.680 22.527 76.021 1.00 25.71 52 ARG B CA 1
ATOM 1627 C C . ARG B 1 52 ? -5.372 22.518 77.408 1.00 23.43 52 ARG B C 1
ATOM 1628 O O . ARG B 1 52 ? -5.668 21.466 77.920 1.00 24.90 52 ARG B O 1
ATOM 1636 N N . PHE B 1 53 ? -5.583 23.667 78.034 1.00 20.85 53 PHE B N 1
ATOM 1637 C CA . PHE B 1 53 ? -6.045 23.681 79.422 1.00 20.16 53 PHE B CA 1
ATOM 1638 C C . PHE B 1 53 ? -7.273 22.750 79.608 1.00 21.73 53 PHE B C 1
ATOM 1639 O O . PHE B 1 53 ? -7.390 22.055 80.619 1.00 19.97 53 PHE B O 1
ATOM 1647 N N . GLU B 1 54 ? -8.191 22.788 78.637 1.00 20.95 54 GLU B N 1
ATOM 1648 C CA . GLU B 1 54 ? -9.514 22.134 78.760 1.00 21.63 54 GLU B CA 1
ATOM 1649 C C . GLU B 1 54 ? -9.619 20.979 77.812 1.00 20.97 54 GLU B C 1
ATOM 1650 O O . GLU B 1 54 ? -10.648 20.344 77.659 1.00 19.16 54 GLU B O 1
ATOM 1656 N N . ARG B 1 55 ? -8.552 20.657 77.086 1.00 23.82 55 ARG B N 1
ATOM 1657 C CA . ARG B 1 55 ? -8.692 19.620 76.094 1.00 24.45 55 ARG B CA 1
ATOM 1658 C C . ARG B 1 55 ? -9.100 18.261 76.684 1.00 19.93 55 ARG B C 1
ATOM 1659 O O . ARG B 1 55 ? -8.626 17.832 77.723 1.00 22.00 55 ARG B O 1
ATOM 1667 N N . GLY B 1 56 ? -10.014 17.663 75.972 1.00 21.20 56 GLY B N 1
ATOM 1668 C CA . GLY B 1 56 ? -10.671 16.417 76.410 1.00 20.75 56 GLY B CA 1
ATOM 1669 C C . GLY B 1 56 ? -11.918 16.497 77.288 1.00 25.03 56 GLY B C 1
ATOM 1670 O O . GLY B 1 56 ? -12.507 15.467 77.640 1.00 26.48 56 GLY B O 1
ATOM 1671 N N . LEU B 1 57 ? -12.340 17.724 77.581 1.00 20.10 57 LEU B N 1
ATOM 1672 C CA . LEU B 1 57 ? -13.426 17.891 78.561 1.00 17.97 57 LEU B CA 1
ATOM 1673 C C . LEU B 1 57 ? -14.760 18.326 77.990 1.00 18.00 57 LEU B C 1
ATOM 1674 O O . LEU B 1 57 ? -14.803 19.067 77.046 1.00 19.66 57 LEU B O 1
ATOM 1679 N N A GLU B 1 58 ? -15.775 17.595 78.414 0.50 16.18 58 GLU B N 1
ATOM 1680 N N B GLU B 1 58 ? -15.776 17.570 78.390 0.50 16.63 58 GLU B N 1
ATOM 1681 C CA A GLU B 1 58 ? -17.153 17.872 78.056 0.50 16.34 58 GLU B CA 1
ATOM 1682 C CA B GLU B 1 58 ? -17.157 17.875 78.046 0.50 16.92 58 GLU B CA 1
ATOM 1683 C C A GLU B 1 58 ? -17.875 18.302 79.322 0.50 13.95 58 GLU B C 1
ATOM 1684 C C B GLU B 1 58 ? -17.882 18.285 79.320 0.50 14.29 58 GLU B C 1
ATOM 1685 O O A GLU B 1 58 ? -17.328 18.177 80.424 0.50 13.32 58 GLU B O 1
ATOM 1686 O O B GLU B 1 58 ? -17.331 18.163 80.419 0.50 13.61 58 GLU B O 1
ATOM 1697 N N . LYS B 1 59 ? -19.111 18.780 79.187 1.00 13.67 59 LYS B N 1
ATOM 1698 C CA . LYS B 1 59 ? -19.948 19.042 80.376 1.00 13.86 59 LYS B CA 1
ATOM 1699 C C . LYS B 1 59 ? -19.342 20.049 81.341 1.00 13.29 59 LYS B C 1
ATOM 1700 O O . LYS B 1 59 ? -19.430 19.900 82.575 1.00 13.30 59 LYS B O 1
ATOM 1706 N N . VAL B 1 60 ? -18.606 20.989 80.810 1.00 12.60 60 VAL B N 1
ATOM 1707 C CA . VAL B 1 60 ? -17.782 21.929 81.599 1.00 13.20 60 VAL B CA 1
ATOM 1708 C C . VAL B 1 60 ? -18.640 23.020 82.272 1.00 12.08 60 VAL B C 1
ATOM 1709 O O . VAL B 1 60 ? -19.569 23.583 81.616 1.00 12.91 60 VAL B O 1
ATOM 1713 N N . THR B 1 61 ? -18.359 23.276 83.565 1.00 12.84 61 THR B N 1
ATOM 1714 C CA . THR B 1 61 ? -18.929 24.437 84.287 1.00 12.92 61 THR B CA 1
ATOM 1715 C C . THR B 1 61 ? -17.800 25.225 84.913 1.00 11.84 61 THR B C 1
ATOM 1716 O O . THR B 1 61 ? -16.669 24.722 85.100 1.00 13.08 61 THR B O 1
ATOM 1720 N N . ALA B 1 62 ? -18.073 26.496 85.133 1.00 12.84 62 ALA B N 1
ATOM 1721 C CA . ALA B 1 62 ? -17.160 27.374 85.884 1.00 13.69 62 ALA B CA 1
ATOM 1722 C C . ALA B 1 62 ? -17.976 27.960 87.024 1.00 13.53 62 ALA B C 1
ATOM 1723 O O . ALA B 1 62 ? -19.063 28.413 86.785 1.00 13.31 62 ALA B O 1
ATOM 1725 N N . THR B 1 63 ? -17.433 27.875 88.220 1.00 13.29 63 THR B N 1
ATOM 1726 C CA . THR B 1 63 ? -18.117 28.391 89.425 1.00 12.88 63 THR B CA 1
ATOM 1727 C C . THR B 1 63 ? -17.250 29.449 90.106 1.00 13.48 63 THR B C 1
ATOM 1728 O O . THR B 1 63 ? -16.136 29.148 90.463 1.00 14.81 63 THR B O 1
ATOM 1732 N N . TYR B 1 64 ? -17.817 30.633 90.282 1.00 12.86 64 TYR B N 1
ATOM 1733 C CA . TYR B 1 64 ? -17.120 31.790 90.817 1.00 14.50 64 TYR B CA 1
ATOM 1734 C C . TYR B 1 64 ? -17.638 32.143 92.214 1.00 12.15 64 TYR B C 1
ATOM 1735 O O . TYR B 1 64 ? -18.818 32.150 92.480 1.00 13.48 64 TYR B O 1
ATOM 1744 N N . SER B 1 65 ? -16.707 32.500 93.074 1.00 14.38 65 SER B N 1
ATOM 1745 C CA . SER B 1 65 ? -17.043 32.955 94.420 1.00 16.09 65 SER B CA 1
ATOM 1746 C C . SER B 1 65 ? -16.099 34.050 94.862 1.00 16.51 65 SER B C 1
ATOM 1747 O O . SER B 1 65 ? -14.992 34.158 94.377 1.00 14.66 65 SER B O 1
ATOM 1750 N N . LEU B 1 66 ? -16.536 34.832 95.865 1.00 19.84 66 LEU B N 1
ATOM 1751 C CA . LEU B 1 66 ? -15.770 36.000 96.291 1.00 20.29 66 LEU B CA 1
ATOM 1752 C C . LEU B 1 66 ? -14.683 35.611 97.307 1.00 21.58 66 LEU B C 1
ATOM 1753 O O . LEU B 1 66 ? -14.889 34.746 98.139 1.00 20.92 66 LEU B O 1
ATOM 1758 N N . ARG B 1 67 ? -13.510 36.236 97.256 1.00 17.46 67 ARG B N 1
ATOM 1759 C CA . ARG B 1 67 ? -12.434 36.025 98.207 1.00 15.38 67 ARG B CA 1
ATOM 1760 C C . ARG B 1 67 ? -12.407 37.234 99.105 1.00 16.41 67 ARG B C 1
ATOM 1761 O O . ARG B 1 67 ? -12.715 38.360 98.655 1.00 19.06 67 ARG B O 1
ATOM 1769 N N . ASP B 1 68 ? -11.952 37.018 100.341 1.00 20.69 68 ASP B N 1
ATOM 1770 C CA . ASP B 1 68 ? -11.734 38.095 101.290 1.00 21.95 68 ASP B CA 1
ATOM 1771 C C . ASP B 1 68 ? -10.776 39.156 100.769 1.00 21.80 68 ASP B C 1
ATOM 1772 O O . ASP B 1 68 ? -10.940 40.320 101.048 1.00 25.66 68 ASP B O 1
ATOM 1777 N N . ASP B 1 69 ? -9.877 38.773 99.903 1.00 18.08 69 ASP B N 1
ATOM 1778 C CA . ASP B 1 69 ? -8.849 39.701 99.318 1.00 17.40 69 ASP B CA 1
ATOM 1779 C C . ASP B 1 69 ? -9.286 40.483 98.070 1.00 15.79 69 ASP B C 1
ATOM 1780 O O . ASP B 1 69 ? -8.513 41.180 97.499 1.00 19.47 69 ASP B O 1
ATOM 1785 N N . GLY B 1 70 ? -10.524 40.339 97.685 1.00 18.19 70 GLY B N 1
ATOM 1786 C CA . GLY B 1 70 ? -11.088 41.128 96.592 1.00 17.64 70 GLY B CA 1
ATOM 1787 C C . GLY B 1 70 ? -11.031 40.451 95.261 1.00 17.63 70 GLY B C 1
ATOM 1788 O O . GLY B 1 70 ? -11.638 41.007 94.293 1.00 18.90 70 GLY B O 1
ATOM 1789 N N . GLY B 1 71 ? -10.368 39.299 95.209 1.00 15.23 71 GLY B N 1
ATOM 1790 C CA . GLY B 1 71 ? -10.296 38.443 94.012 1.00 15.18 71 GLY B CA 1
ATOM 1791 C C . GLY B 1 71 ? -11.476 37.461 94.016 1.00 14.79 71 GLY B C 1
ATOM 1792 O O . GLY B 1 71 ? -12.316 37.495 94.945 1.00 16.28 71 GLY B O 1
ATOM 1793 N N . LEU B 1 72 ? -11.487 36.602 93.006 1.00 14.10 72 LEU B N 1
ATOM 1794 C CA . LEU B 1 72 ? -12.528 35.567 92.877 1.00 14.50 72 LEU B CA 1
ATOM 1795 C C . LEU B 1 72 ? -11.862 34.203 92.906 1.00 14.72 72 LEU B C 1
ATOM 1796 O O . LEU B 1 72 ? -10.806 34.052 92.355 1.00 14.18 72 LEU B O 1
ATOM 1801 N N . ASN B 1 73 ? -12.510 33.255 93.544 1.00 14.81 73 ASN B N 1
ATOM 1802 C CA . ASN B 1 73 ? -12.054 31.865 93.384 1.00 14.83 73 ASN B CA 1
ATOM 1803 C C . ASN B 1 73 ? -12.809 31.319 92.167 1.00 13.65 73 ASN B C 1
ATOM 1804 O O . ASN B 1 73 ? -13.980 31.586 92.008 1.00 13.98 73 ASN B O 1
ATOM 1809 N N . VAL B 1 74 ? -12.103 30.580 91.347 1.00 17.30 74 VAL B N 1
ATOM 1810 C CA . VAL B 1 74 ? -12.656 29.930 90.167 1.00 17.84 74 VAL B CA 1
ATOM 1811 C C . VAL B 1 74 ? -12.456 28.426 90.246 1.00 16.81 74 VAL B C 1
ATOM 1812 O O . VAL B 1 74 ? -11.341 27.960 90.441 1.00 18.11 74 VAL B O 1
ATOM 1816 N N . ILE B 1 75 ? -13.594 27.704 90.199 1.00 16.14 75 ILE B N 1
ATOM 1817 C CA . ILE B 1 75 ? -13.590 26.222 90.073 1.00 17.46 75 ILE B CA 1
ATOM 1818 C C . ILE B 1 75 ? -14.209 25.843 88.725 1.00 15.16 75 ILE B C 1
ATOM 1819 O O . ILE B 1 75 ? -15.424 26.021 88.516 1.00 15.92 75 ILE B O 1
ATOM 1824 N N . ASN B 1 76 ? -13.348 25.309 87.900 1.00 14.44 76 ASN B N 1
ATOM 1825 C CA . ASN B 1 76 ? -13.751 24.756 86.600 1.00 15.48 76 ASN B CA 1
ATOM 1826 C C . ASN B 1 76 ? -13.913 23.248 86.815 1.00 17.91 76 ASN B C 1
ATOM 1827 O O . ASN B 1 76 ? -13.108 22.661 87.486 1.00 17.24 76 ASN B O 1
ATOM 1832 N N . LYS B 1 77 ? -14.966 22.696 86.264 1.00 14.94 77 LYS B N 1
ATOM 1833 C CA . LYS B 1 77 ? -15.155 21.244 86.410 1.00 15.07 77 LYS B CA 1
ATOM 1834 C C . LYS B 1 77 ? -15.627 20.704 85.063 1.00 12.86 77 LYS B C 1
ATOM 1835 O O . LYS B 1 77 ? -16.340 21.374 84.386 1.00 14.47 77 LYS B O 1
ATOM 1841 N N . GLY B 1 78 ? -15.158 19.517 84.726 1.00 12.43 78 GLY B N 1
ATOM 1842 C CA . GLY B 1 78 ? -15.608 18.851 83.494 1.00 12.91 78 GLY B CA 1
ATOM 1843 C C . GLY B 1 78 ? -15.405 17.366 83.501 1.00 13.40 78 G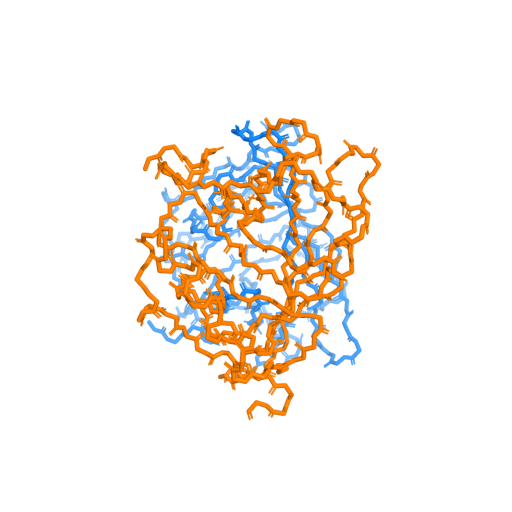LY B C 1
ATOM 1844 O O . GLY B 1 78 ? -14.845 16.836 84.409 1.00 13.74 78 GLY B O 1
ATOM 1845 N N . TYR B 1 79 ? -15.935 16.727 82.503 1.00 13.89 79 TYR B N 1
ATOM 1846 C CA . TYR B 1 79 ? -15.877 15.275 82.373 1.00 14.12 79 TYR B CA 1
ATOM 1847 C C . TYR B 1 79 ? -15.040 14.909 81.190 1.00 15.41 79 TYR B C 1
ATOM 1848 O O . TYR B 1 79 ? -15.302 15.404 80.099 1.00 14.80 79 TYR B O 1
ATOM 1857 N N . ASN B 1 80 ? -14.113 13.956 81.371 1.00 16.98 80 ASN B N 1
ATOM 1858 C CA . ASN B 1 80 ? -13.359 13.391 80.264 1.00 19.89 80 ASN B CA 1
ATOM 1859 C C . ASN B 1 80 ? -13.895 11.972 79.932 1.00 21.99 80 ASN B C 1
ATOM 1860 O O . ASN B 1 80 ? -13.769 11.067 80.763 1.00 18.85 80 ASN B O 1
ATOM 1865 N N . PRO B 1 81 ? -14.576 11.853 78.777 1.00 20.75 81 PRO B N 1
ATOM 1866 C CA . PRO B 1 81 ? -15.278 10.589 78.444 1.00 27.16 81 PRO B CA 1
ATOM 1867 C C . PRO B 1 81 ? -14.267 9.531 78.022 1.00 32.12 81 PRO B C 1
ATOM 1868 O O . PRO B 1 81 ? -14.583 8.351 78.127 1.00 35.96 81 PRO B O 1
ATOM 1872 N N . ASP B 1 82 ? -13.053 9.920 77.609 1.00 33.93 82 ASP B N 1
ATOM 1873 C CA . ASP B 1 82 ? -12.048 8.916 77.295 1.00 33.96 82 ASP B CA 1
ATOM 1874 C C . ASP B 1 82 ? -11.611 8.179 78.522 1.00 33.77 82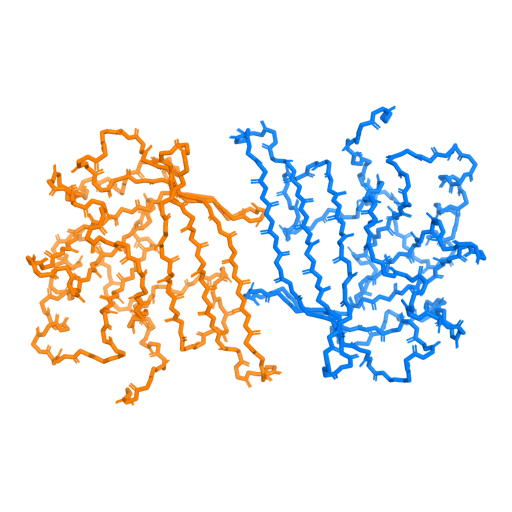 ASP B C 1
ATOM 1875 O O . ASP B 1 82 ? -11.579 6.963 78.504 1.00 39.16 82 ASP B O 1
ATOM 1880 N N . ARG B 1 83 ? -11.294 8.885 79.602 1.00 28.95 83 ARG B N 1
ATOM 1881 C CA . ARG B 1 83 ? -10.920 8.202 80.800 1.00 30.21 83 ARG B CA 1
ATOM 1882 C C . ARG B 1 83 ? -12.067 7.959 81.747 1.00 23.01 83 ARG B C 1
ATOM 1883 O O . ARG B 1 83 ? -11.902 7.286 82.767 1.00 24.36 83 ARG B O 1
ATOM 1891 N N . GLY B 1 84 ? -13.242 8.487 81.446 1.00 20.48 84 GLY B N 1
ATOM 1892 C CA . GLY B 1 84 ? -14.391 8.217 82.270 1.00 16.95 84 GLY B CA 1
ATOM 1893 C C . GLY B 1 84 ? -14.427 8.893 83.641 1.00 16.62 84 GLY B C 1
ATOM 1894 O O . GLY B 1 84 ? -14.958 8.359 84.622 1.00 17.06 84 GLY B O 1
ATOM 1895 N N . MET B 1 85 ? -13.843 10.081 83.710 1.00 16.70 85 MET B N 1
ATOM 1896 C CA . MET B 1 85 ? -13.694 10.695 85.041 1.00 17.34 85 MET B CA 1
ATOM 1897 C C . MET B 1 85 ? -13.968 12.207 85.017 1.00 13.23 85 MET B C 1
ATOM 1898 O O . MET B 1 85 ? -13.678 12.873 84.068 1.00 14.72 85 MET B O 1
ATOM 1903 N N . TRP B 1 86 ? -14.544 12.650 86.111 1.00 14.60 86 TRP B N 1
ATOM 1904 C CA . TRP B 1 86 ? -14.795 14.084 86.406 1.00 13.16 86 TRP B CA 1
ATOM 1905 C C . TRP B 1 86 ? -13.434 14.628 86.898 1.00 12.66 86 TRP B C 1
ATOM 1906 O O . TRP B 1 86 ? -12.666 13.965 87.631 1.00 14.08 86 TRP B O 1
ATOM 1917 N N . GLN B 1 87 ? -13.179 15.887 86.554 1.00 12.18 87 GLN B N 1
ATOM 1918 C CA . GLN B 1 87 ? -11.977 16.588 87.050 1.00 13.25 87 GLN B CA 1
ATOM 1919 C C . GLN B 1 87 ? -12.352 18.034 87.413 1.00 14.39 87 GLN B C 1
ATOM 1920 O O . GLN B 1 87 ? -13.363 18.513 86.914 1.00 15.44 87 GLN B O 1
ATOM 1926 N N . GLN B 1 88 ? -11.553 18.678 88.259 1.00 16.09 88 GLN B N 1
ATOM 1927 C CA . GLN B 1 88 ? -11.773 20.090 88.631 1.00 16.25 88 GLN B CA 1
ATOM 1928 C C . GLN B 1 88 ? -10.441 20.823 88.746 1.00 18.20 88 GLN B C 1
ATOM 1929 O O . GLN B 1 88 ? -9.397 20.198 89.008 1.00 18.34 88 GLN B O 1
ATOM 1935 N N . SER B 1 89 ? -10.472 22.129 88.443 1.00 17.52 89 SER B N 1
ATOM 1936 C CA . SER B 1 89 ? -9.258 22.946 88.488 1.00 20.27 89 SER B CA 1
ATOM 1937 C C . SER B 1 89 ? -9.695 24.145 89.356 1.00 19.04 89 SER B C 1
ATOM 1938 O O . SER B 1 89 ? -10.771 24.652 89.164 1.00 17.78 89 SER B O 1
ATOM 1941 N N A GLU B 1 90 ? -8.892 24.562 90.331 0.50 20.59 90 GLU B N 1
ATOM 1942 N N B GLU B 1 90 ? -8.897 24.555 90.340 0.50 20.65 90 GLU B N 1
ATOM 1943 C CA A GLU B 1 90 ? -9.227 25.694 91.154 0.50 21.90 90 GLU B CA 1
ATOM 1944 C CA B GLU B 1 90 ? -9.203 25.725 91.127 0.50 22.04 90 GLU B CA 1
ATOM 1945 C C A GLU B 1 90 ? -8.224 26.813 90.842 0.50 21.50 90 GLU B C 1
ATOM 1946 C C B GLU B 1 90 ? -8.210 26.820 90.806 0.50 21.50 90 GLU B C 1
ATOM 1947 O O A GLU B 1 90 ? -7.053 26.556 90.782 0.50 20.63 90 GLU B O 1
ATOM 1948 O O B GLU B 1 90 ? -7.038 26.568 90.732 0.50 20.66 90 GLU B O 1
ATOM 1959 N N . GLY B 1 91 ? -8.698 28.046 90.621 1.00 16.67 91 GLY B N 1
ATOM 1960 C CA . GLY B 1 91 ? -7.817 29.146 90.273 1.00 17.08 91 GLY B CA 1
ATOM 1961 C C . GLY B 1 91 ? -8.292 30.402 90.982 1.00 13.81 91 GLY B C 1
ATOM 1962 O O . GLY B 1 91 ? -9.278 30.367 91.705 1.00 14.58 91 GLY B O 1
ATOM 1963 N N . LYS B 1 92 ? -7.590 31.496 90.707 1.00 13.39 92 LYS B N 1
ATOM 1964 C CA . LYS B 1 92 ? -7.899 32.793 91.337 1.00 14.37 92 LYS B CA 1
ATOM 1965 C C . LYS B 1 92 ? -7.967 33.823 90.226 1.00 13.31 92 LYS B C 1
ATOM 1966 O O . LYS B 1 92 ? -7.138 33.812 89.340 1.00 16.37 92 LYS B O 1
ATOM 1972 N N . ALA B 1 93 ? -8.892 34.727 90.326 1.00 12.54 93 ALA B N 1
ATOM 1973 C CA . ALA B 1 93 ? -8.987 35.770 89.354 1.00 12.86 93 ALA B CA 1
ATOM 1974 C C . ALA B 1 93 ? -8.949 37.093 90.117 1.00 14.63 93 ALA B C 1
ATOM 1975 O O . ALA B 1 93 ? -9.562 37.212 91.149 1.00 14.09 93 ALA B O 1
ATOM 1977 N N . TYR B 1 94 ? -8.225 38.041 89.543 1.00 13.41 94 TYR B N 1
ATOM 1978 C CA . TYR B 1 94 ? -8.176 39.393 90.126 1.00 11.78 94 TYR B CA 1
ATOM 1979 C C . TYR B 1 94 ? -8.467 40.430 89.042 1.00 12.21 94 TYR B C 1
ATOM 1980 O O . TYR B 1 94 ? -8.011 40.280 87.923 1.00 12.56 94 TYR B O 1
ATOM 1989 N N . PHE B 1 95 ? -9.240 41.440 89.392 1.00 11.07 95 PHE B N 1
ATOM 1990 C CA . PHE B 1 95 ? -9.394 42.586 88.469 1.00 11.84 95 PHE B CA 1
ATOM 1991 C C . PHE B 1 95 ? -8.087 43.194 88.136 1.00 11.94 95 PHE B C 1
ATOM 1992 O O . PHE B 1 95 ? -7.211 43.295 88.988 1.00 13.34 95 PHE B O 1
ATOM 2000 N N . THR B 1 96 ? -7.888 43.668 86.911 1.00 10.86 96 THR B N 1
ATOM 2001 C CA . THR B 1 96 ? -6.647 44.368 86.550 1.00 12.11 96 THR B CA 1
ATOM 2002 C C . THR B 1 96 ? -6.821 45.864 86.763 1.00 13.55 96 THR B C 1
ATOM 2003 O O . THR B 1 96 ? -5.870 46.601 86.579 1.00 15.25 96 THR B O 1
ATOM 2007 N N . GLY B 1 97 ? -8.018 46.292 87.064 1.00 14.17 97 GLY B N 1
ATOM 2008 C CA . GLY B 1 97 ? -8.363 47.717 87.293 1.00 14.29 97 GLY B CA 1
ATOM 2009 C C . GLY B 1 97 ? -9.564 47.800 88.252 1.00 13.40 97 GLY B C 1
ATOM 2010 O O . GLY B 1 97 ? -9.681 47.073 89.229 1.00 15.31 97 GLY B O 1
ATOM 2011 N N . ALA B 1 98 ? -10.415 48.763 87.997 1.00 16.31 98 ALA B N 1
ATOM 2012 C CA . ALA B 1 98 ? -11.603 48.934 88.753 1.00 16.73 98 ALA B CA 1
ATOM 2013 C C . ALA B 1 98 ? -12.512 47.749 88.662 1.00 16.08 98 ALA B C 1
ATOM 2014 O O . ALA B 1 98 ? -12.676 47.180 87.559 1.00 16.18 98 ALA B O 1
ATOM 2016 N N . PRO B 1 99 ? -13.141 47.372 89.777 1.00 16.66 99 PRO B N 1
ATOM 2017 C CA . PRO B 1 99 ? -13.971 46.203 89.800 1.00 15.32 99 PRO B CA 1
ATOM 2018 C C . PRO B 1 99 ? -15.286 46.360 89.024 1.00 16.43 99 PRO B C 1
ATOM 2019 O O . PRO B 1 99 ? -16.000 45.422 88.874 1.00 15.16 99 PRO B O 1
ATOM 2023 N N . THR B 1 100 ? -15.566 47.550 88.527 1.00 14.55 100 THR B N 1
ATOM 2024 C CA . THR B 1 100 ? -16.675 47.882 87.672 1.00 14.73 100 THR B CA 1
ATOM 2025 C C . THR B 1 100 ? -16.373 47.516 86.183 1.00 12.32 100 THR B C 1
ATOM 2026 O O . THR B 1 100 ? -17.252 47.546 85.341 1.00 13.00 100 THR B O 1
ATOM 2030 N N . ARG B 1 101 ? -15.108 47.266 85.916 1.00 12.66 101 ARG B N 1
ATOM 2031 C CA . ARG B 1 101 ? -14.687 46.946 84.532 1.00 13.86 101 ARG B CA 1
ATOM 2032 C C . ARG B 1 101 ? -14.386 45.458 84.522 1.00 11.40 101 ARG B C 1
ATOM 2033 O O . ARG B 1 101 ? -13.514 45.086 85.227 1.00 13.61 101 ARG B O 1
ATOM 2041 N N . ALA B 1 102 ? -15.025 44.687 83.639 1.00 11.81 102 ALA B N 1
ATOM 2042 C CA . ALA B 1 102 ? -14.863 43.213 83.619 1.00 10.29 102 ALA B CA 1
ATOM 2043 C C . ALA B 1 102 ? -13.568 42.744 82.924 1.00 12.35 102 ALA B C 1
ATOM 2044 O O . ALA B 1 102 ? -13.641 41.882 82.078 1.00 12.42 102 ALA B O 1
ATOM 2046 N N . ALA B 1 103 ? -12.429 43.281 83.348 1.00 12.57 103 ALA B N 1
ATOM 2047 C CA . ALA B 1 103 ? -11.103 42.904 82.851 1.00 11.65 103 ALA B CA 1
ATOM 2048 C C . ALA B 1 103 ? -10.381 42.343 84.060 1.00 12.20 103 ALA B C 1
ATOM 2049 O O . ALA B 1 103 ? -10.256 43.031 85.015 1.00 12.52 103 ALA B O 1
ATOM 2051 N N . LEU B 1 104 ? -10.003 41.087 83.962 1.00 10.40 104 LEU B N 1
ATOM 2052 C CA . LEU B 1 104 ? -9.353 40.371 85.027 1.00 11.34 104 LEU B CA 1
ATOM 2053 C C . LEU B 1 104 ? -8.196 39.586 84.479 1.00 12.05 104 LEU B C 1
ATOM 2054 O O . LEU B 1 104 ? -7.966 39.544 83.279 1.00 12.56 104 LEU B O 1
ATOM 2059 N N . LYS B 1 105 ? -7.443 38.951 85.377 1.00 13.88 105 LYS B N 1
ATOM 2060 C CA . LYS B 1 105 ? -6.473 37.905 84.973 1.00 14.27 105 LYS B CA 1
ATOM 2061 C C . LYS B 1 105 ? -6.741 36.722 85.861 1.00 15.00 105 LYS B C 1
ATOM 2062 O O . LYS B 1 105 ? -7.059 36.879 87.031 1.00 14.32 105 LYS B O 1
ATOM 2068 N N . VAL B 1 106 ? -6.723 35.550 85.268 1.00 13.40 106 VAL B N 1
ATOM 2069 C CA . VAL B 1 106 ? -6.921 34.327 86.017 1.00 14.30 106 VAL B CA 1
ATOM 2070 C C . VAL B 1 106 ? -5.700 33.451 86.043 1.00 15.25 106 VAL B C 1
ATOM 2071 O O . VAL B 1 106 ? -4.950 33.456 85.111 1.00 14.85 106 VAL B O 1
ATOM 2075 N N . SER B 1 107 ? -5.478 32.779 87.157 1.00 15.31 107 SER B N 1
ATOM 2076 C CA . SER B 1 107 ? -4.279 31.962 87.260 1.00 16.51 107 SER B CA 1
ATOM 2077 C C . SER B 1 107 ? -4.629 30.657 87.928 1.00 15.17 107 SER B C 1
ATOM 2078 O O . SER B 1 107 ? -5.388 30.581 88.896 1.00 14.62 107 SER B O 1
ATOM 2081 N N . PHE B 1 108 ? -4.067 29.564 87.392 1.00 15.33 108 PHE B N 1
ATOM 2082 C CA . PHE B 1 108 ? -4.219 28.221 87.893 1.00 14.60 108 PHE B CA 1
ATOM 2083 C C . PHE B 1 108 ? -2.850 27.610 88.123 1.00 16.55 108 PHE B C 1
ATOM 2084 O O . PHE B 1 108 ? -1.843 28.236 87.942 1.00 19.40 108 PHE B O 1
ATOM 2092 N N . PHE B 1 109 ? -2.821 26.423 88.687 1.00 17.32 109 PHE B N 1
ATOM 2093 C CA . PHE B 1 109 ? -1.576 25.693 88.921 1.00 17.85 109 PHE B CA 1
ATOM 2094 C C . PHE B 1 109 ? -0.777 25.628 87.648 1.00 20.59 109 PHE B C 1
ATOM 2095 O O . PHE B 1 109 ? -1.303 25.279 86.607 1.00 24.85 109 PHE B O 1
ATOM 2103 N N . GLY B 1 110 ? 0.520 25.983 87.772 1.00 23.36 110 GLY B N 1
ATOM 2104 C CA . GLY B 1 110 ? 1.477 25.879 86.708 1.00 24.19 110 GLY B CA 1
ATOM 2105 C C . GLY B 1 110 ? 1.275 26.957 85.666 1.00 23.67 110 GLY B C 1
ATOM 2106 O O . GLY B 1 110 ? 0.925 28.088 86.039 1.00 25.02 110 GLY B O 1
ATOM 2107 N N . PRO B 1 111 ? 1.494 26.641 84.393 1.00 24.61 111 PRO B N 1
ATOM 2108 C CA . PRO B 1 111 ? 1.646 27.704 83.375 1.00 24.28 111 PRO B CA 1
ATOM 2109 C C . PRO B 1 111 ? 0.342 28.134 82.670 1.00 23.32 111 PRO B C 1
ATOM 2110 O O . PRO B 1 111 ? 0.265 28.281 81.450 1.00 28.70 111 PRO B O 1
ATOM 2114 N N . PHE B 1 112 ? -0.698 28.239 83.435 1.00 19.60 112 PHE B N 1
ATOM 2115 C CA . PHE B 1 112 ? -2.020 28.684 82.928 1.00 18.78 112 PHE B CA 1
ATOM 2116 C C . PHE B 1 112 ? -2.381 29.952 83.671 1.00 18.46 112 PHE B C 1
ATOM 2117 O O . PHE B 1 112 ? -2.893 29.877 84.799 1.00 20.40 112 PHE B O 1
ATOM 2125 N N . TYR B 1 113 ? -2.072 31.086 83.050 1.00 19.61 113 TYR B N 1
ATOM 2126 C CA . TYR B 1 113 ? -2.155 32.414 83.608 1.00 22.31 113 TYR B CA 1
ATOM 2127 C C . TYR B 1 113 ? -2.489 33.385 82.493 1.00 21.66 113 TYR B C 1
ATOM 2128 O O . TYR B 1 113 ? -1.793 33.384 81.459 1.00 25.73 113 TYR B O 1
ATOM 2137 N N . GLY B 1 114 ? -3.458 34.252 82.640 1.00 15.84 114 GLY B N 1
ATOM 2138 C CA . GLY B 1 114 ? -3.680 35.158 81.549 1.00 13.23 114 GLY B CA 1
ATOM 2139 C C . GLY B 1 114 ? -4.925 35.947 81.673 1.00 13.31 114 GLY B C 1
ATOM 2140 O O . GLY B 1 114 ? -5.743 35.656 82.564 1.00 12.02 114 GLY B O 1
ATOM 2141 N N . GLY B 1 115 ? -5.187 36.868 80.745 1.00 12.59 115 GLY B N 1
ATOM 2142 C CA . GLY B 1 115 ? -6.376 37.690 80.893 1.00 12.85 115 GLY B CA 1
ATOM 2143 C C . GLY B 1 115 ? -7.723 37.022 80.741 1.00 11.84 115 GLY B C 1
ATOM 2144 O O . GLY B 1 115 ? -7.864 35.979 80.014 1.00 11.18 115 GLY B O 1
ATOM 2145 N N . TYR B 1 116 ? -8.703 37.573 81.442 1.00 10.62 116 TYR B N 1
ATOM 2146 C CA . TYR B 1 116 ? -10.084 37.045 81.468 1.00 10.62 116 TYR B CA 1
ATOM 2147 C C . TYR B 1 116 ? -10.983 38.266 81.354 1.00 11.14 116 TYR B C 1
ATOM 2148 O O . TYR B 1 116 ? -10.913 39.092 82.226 1.00 12.25 116 TYR B O 1
ATOM 2157 N N . ASN B 1 117 ? -11.791 38.342 80.307 1.00 10.93 117 ASN B N 1
ATOM 2158 C CA . ASN B 1 117 ? -12.557 39.598 80.039 1.00 11.34 117 ASN B CA 1
ATOM 2159 C C . ASN B 1 117 ? -13.970 39.234 79.677 1.00 11.90 117 ASN B C 1
ATOM 2160 O O . ASN B 1 117 ? -14.202 38.366 78.847 1.00 11.22 117 ASN B O 1
ATOM 2165 N N . VAL B 1 118 ? -14.929 39.889 80.311 1.00 9.87 118 VAL B N 1
ATOM 2166 C CA . VAL B 1 118 ? -16.312 39.709 79.916 1.00 10.69 118 VAL B CA 1
ATOM 2167 C C . VAL B 1 118 ? -16.650 40.772 78.860 1.00 11.18 118 VAL B C 1
ATOM 2168 O O . VAL B 1 118 ? -16.594 41.993 79.137 1.00 12.45 118 VAL B O 1
ATOM 2172 N N . ILE B 1 119 ? -16.922 40.339 77.643 1.00 12.09 119 ILE B N 1
ATOM 2173 C CA . ILE B 1 119 ? -17.134 41.263 76.525 1.00 13.32 119 ILE B CA 1
ATOM 2174 C C . ILE B 1 119 ? -18.598 41.428 76.158 1.00 14.53 119 ILE B C 1
ATOM 2175 O O . ILE B 1 119 ? -18.919 42.310 75.364 1.00 19.58 119 ILE B O 1
ATOM 2180 N N . ALA B 1 120 ? -19.485 40.594 76.666 1.00 15.99 120 ALA B N 1
ATOM 2181 C CA . ALA B 1 120 ? -20.912 40.832 76.544 1.00 16.34 120 ALA B CA 1
ATOM 2182 C C . ALA B 1 120 ? -21.643 40.013 77.598 1.00 15.98 120 ALA B C 1
ATOM 2183 O O . ALA B 1 120 ? -21.184 38.947 77.982 1.00 12.99 120 ALA B O 1
ATOM 2185 N N . LEU B 1 121 ? -22.679 40.645 78.100 1.00 16.83 121 LEU B N 1
ATOM 2186 C CA . LEU B 1 121 ? -23.534 40.081 79.144 1.00 15.46 121 LEU B CA 1
ATOM 2187 C C . LEU B 1 121 ? -24.945 40.545 78.880 1.00 16.52 121 LEU B C 1
ATOM 2188 O O . LEU B 1 121 ? -25.101 41.728 78.497 1.00 21.29 121 LEU B O 1
ATOM 2193 N N . ASP B 1 122 ? -25.916 39.680 79.057 1.00 14.71 122 ASP B N 1
ATOM 2194 C CA . ASP B 1 122 ? -27.284 40.227 79.061 1.00 16.27 122 ASP B CA 1
ATOM 2195 C C . ASP B 1 122 ? -27.603 40.895 80.372 1.00 15.20 122 ASP B C 1
ATOM 2196 O O . ASP B 1 122 ? -26.881 40.759 81.339 1.00 14.92 122 ASP B O 1
ATOM 2201 N N . ARG B 1 123 ? -28.692 41.651 80.404 1.00 16.82 123 ARG B N 1
ATOM 2202 C CA . ARG B 1 123 ? -29.007 42.414 81.629 1.00 16.51 123 ARG B CA 1
ATOM 2203 C C . ARG B 1 123 ? -29.319 41.483 82.809 1.00 17.35 123 ARG B C 1
ATOM 2204 O O . ARG B 1 123 ? -29.101 41.873 83.917 1.00 17.07 123 ARG B O 1
ATOM 2212 N N A GLU B 1 124 ? -29.823 40.281 82.531 0.50 15.39 124 GLU B N 1
ATOM 2213 N N B GLU B 1 124 ? -29.804 40.274 82.545 0.50 16.49 124 GLU B N 1
ATOM 2214 C CA A GLU B 1 124 ? -30.161 39.351 83.598 0.50 16.57 124 GLU B CA 1
ATOM 2215 C CA B GLU B 1 124 ? -30.133 39.380 83.644 0.50 18.50 124 GLU B CA 1
ATOM 2216 C C A GLU B 1 124 ? -28.993 38.522 84.103 0.50 15.91 124 GLU B C 1
ATOM 2217 C C B GLU B 1 124 ? -28.986 38.512 84.106 0.50 17.06 124 GLU B C 1
ATOM 2218 O O A GLU B 1 124 ? -29.179 37.635 84.925 0.50 17.71 124 GLU B O 1
ATOM 2219 O O B GLU B 1 124 ? -29.173 37.615 84.919 0.50 18.80 124 GLU B O 1
ATOM 2230 N N . TYR B 1 125 ? -27.815 38.715 83.514 1.00 16.23 125 TYR B N 1
ATOM 2231 C CA . TYR B 1 125 ? -26.628 37.931 83.926 1.00 16.67 125 TYR B CA 1
ATOM 2232 C C . TYR B 1 125 ? -26.885 36.427 83.754 1.00 14.27 125 TYR B C 1
ATOM 2233 O O . TYR B 1 125 ? -26.514 35.675 84.601 1.00 16.68 125 TYR B O 1
ATOM 2242 N N . ARG B 1 126 ? -27.441 36.038 82.613 1.00 14.37 126 ARG B N 1
ATOM 2243 C CA . ARG B 1 126 ? -27.691 34.665 82.288 1.00 16.89 126 ARG B CA 1
ATOM 2244 C C . ARG B 1 126 ? -26.870 34.165 81.135 1.00 15.71 126 ARG B C 1
ATOM 2245 O O . ARG B 1 126 ? -26.718 32.950 80.992 1.00 15.30 126 ARG B O 1
ATOM 2253 N N . HIS B 1 127 ? -26.333 35.055 80.298 1.00 15.13 127 HIS B N 1
ATOM 2254 C CA . HIS B 1 127 ? -25.471 34.612 79.199 1.00 14.11 127 HIS B CA 1
ATOM 2255 C C . HIS B 1 127 ? -24.283 35.577 79.125 1.00 14.98 127 HIS B C 1
ATOM 2256 O O . H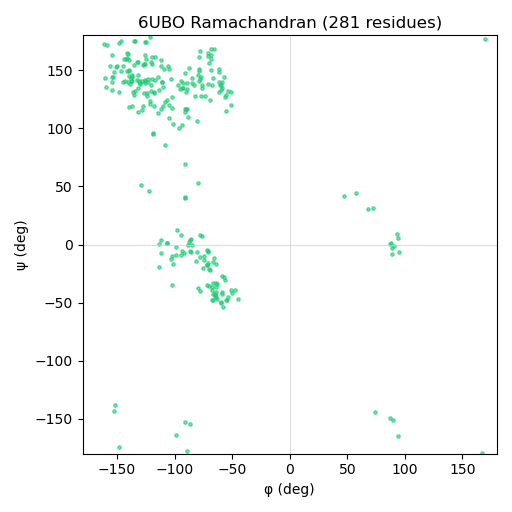IS B 1 127 ? -24.495 36.822 79.245 1.00 14.37 127 HIS B O 1
ATOM 2263 N N . ALA B 1 128 ? -23.111 35.018 78.873 1.00 13.62 128 ALA B N 1
ATOM 2264 C CA . ALA B 1 128 ? -21.912 35.862 78.848 1.00 13.69 128 ALA B CA 1
ATOM 2265 C C . ALA B 1 128 ? -20.953 35.396 77.768 1.00 13.60 128 ALA B C 1
ATOM 2266 O O . ALA B 1 128 ? -20.813 34.198 77.546 1.00 14.38 128 ALA B O 1
ATOM 2268 N N . LEU B 1 129 ? -20.361 36.361 77.107 1.00 12.43 129 LEU B N 1
ATOM 2269 C CA . LEU B 1 129 ? -19.270 36.096 76.173 1.00 11.61 129 LEU B CA 1
ATOM 2270 C C . LEU B 1 129 ? -17.983 36.516 76.827 1.00 12.52 129 LEU B C 1
ATOM 2271 O O . LEU B 1 129 ? -17.866 37.663 77.238 1.00 12.06 129 LEU B O 1
ATOM 2276 N N . VAL B 1 130 ? -17.040 35.585 77.010 1.00 10.77 130 VAL B N 1
ATOM 2277 C CA . VAL B 1 130 ? -15.782 35.841 77.757 1.00 10.81 130 VAL B CA 1
ATOM 2278 C C . VAL B 1 130 ? -14.621 35.579 76.808 1.00 11.65 130 VAL B C 1
ATOM 2279 O O . VAL B 1 130 ? -14.641 34.618 76.083 1.00 11.03 130 VAL B O 1
ATOM 2283 N N . CYS B 1 131 ? -13.610 36.415 76.795 1.00 11.41 131 CYS B N 1
ATOM 2284 C CA . CYS B 1 131 ? -12.410 36.192 76.047 1.00 12.27 131 CYS B CA 1
ATOM 2285 C C . CYS B 1 131 ? -11.178 36.261 76.894 1.00 12.58 131 CYS B C 1
ATOM 2286 O O . CYS B 1 131 ? -11.216 36.777 78.003 1.00 11.74 131 CYS B O 1
ATOM 2289 N N . GLY B 1 132 ? -10.115 35.746 76.361 1.00 11.73 132 GLY B N 1
ATOM 2290 C CA . GLY B 1 132 ? -8.794 35.795 76.983 1.00 11.02 132 GLY B CA 1
ATOM 2291 C C . GLY B 1 132 ? -8.062 37.047 76.509 1.00 10.62 132 GLY B C 1
ATOM 2292 O O . GLY B 1 132 ? -8.660 38.043 76.109 1.00 12.21 132 GLY B O 1
ATOM 2293 N N . PRO B 1 133 ? -6.717 36.969 76.510 1.00 12.40 133 PRO B N 1
ATOM 2294 C CA . PRO B 1 133 ? -5.940 38.181 76.228 1.00 14.15 133 PRO B CA 1
ATOM 2295 C C . PRO B 1 133 ? -5.705 38.436 74.743 1.00 15.02 133 PRO B C 1
ATOM 2296 O O . PRO B 1 133 ? -5.263 39.523 74.363 1.00 14.55 133 PRO B O 1
ATOM 2300 N N . ASP B 1 134 ? -6.120 37.502 73.937 1.00 12.94 134 ASP B N 1
ATOM 2301 C CA . ASP B 1 134 ? -6.092 37.676 72.490 1.00 14.18 134 ASP B CA 1
ATOM 2302 C C . ASP B 1 134 ? -7.237 36.918 71.880 1.00 15.50 134 ASP B C 1
ATOM 2303 O O . ASP B 1 134 ? -7.994 36.274 72.533 1.00 14.21 134 ASP B O 1
ATOM 2308 N N . ARG B 1 135 ? -7.436 37.074 70.591 1.00 15.07 135 ARG B N 1
ATOM 2309 C CA . ARG B 1 135 ? -8.563 36.500 69.935 1.00 14.72 135 ARG B CA 1
ATOM 2310 C C . ARG B 1 135 ? -8.493 34.984 69.663 1.00 13.95 135 ARG B C 1
ATOM 2311 O O . ARG B 1 135 ? -9.426 34.470 69.066 1.00 14.49 135 ARG B O 1
ATOM 2319 N N . ASP B 1 136 ? -7.493 34.299 70.173 1.00 15.47 136 ASP B N 1
ATOM 2320 C CA . ASP B 1 136 ? -7.411 32.831 70.159 1.00 16.71 136 ASP B CA 1
ATOM 2321 C C . ASP B 1 136 ? -8.177 32.219 71.357 1.00 15.39 136 ASP B C 1
ATOM 2322 O O . ASP B 1 136 ? -8.212 30.978 71.496 1.00 14.62 136 ASP B O 1
ATOM 2327 N N . TYR B 1 137 ? -8.798 33.048 72.237 1.00 14.51 137 TYR B N 1
ATOM 2328 C CA . TYR B 1 137 ? -9.459 32.557 73.482 1.00 14.08 137 TYR B CA 1
ATOM 2329 C C . TYR B 1 137 ? -10.812 33.142 73.609 1.00 11.43 137 TYR B C 1
ATOM 2330 O O . TYR B 1 137 ? -10.971 34.335 73.708 1.00 11.77 137 TYR B O 1
ATOM 2339 N N . LEU B 1 138 ? -11.846 32.301 73.533 1.00 11.22 138 LEU B N 1
ATOM 2340 C CA . LEU B 1 138 ? -13.204 32.774 73.579 1.00 12.00 138 LEU B CA 1
ATOM 2341 C C . LEU B 1 138 ? -14.155 31.730 74.077 1.00 11.71 138 LEU B C 1
ATOM 2342 O O . LEU B 1 138 ? -14.010 30.589 73.697 1.00 12.73 138 LEU B O 1
ATOM 2347 N N . TRP B 1 139 ? -15.112 32.145 74.895 1.00 10.02 139 TRP B N 1
ATOM 2348 C CA . TRP B 1 139 ? -16.107 31.204 75.457 1.00 10.08 139 TRP B CA 1
ATOM 2349 C C . TRP B 1 139 ? -17.507 31.800 75.415 1.00 11.31 139 TRP B C 1
ATOM 2350 O O . TRP B 1 139 ? -17.645 32.987 75.663 1.00 11.68 139 TRP B O 1
ATOM 2361 N N . ILE B 1 140 ? -18.487 30.940 75.168 1.00 10.67 140 ILE B N 1
ATOM 2362 C CA . ILE B 1 140 ? -19.914 31.321 75.289 1.00 11.42 140 ILE B CA 1
ATOM 2363 C C . ILE B 1 140 ? -20.420 30.570 76.516 1.00 11.28 140 ILE B C 1
ATOM 2364 O O . ILE B 1 140 ? -20.347 29.350 76.521 1.00 11.51 140 ILE B O 1
ATOM 2369 N N . ASN B 1 141 ? -20.874 31.320 77.499 1.00 11.62 141 ASN B N 1
ATOM 2370 C CA . ASN B 1 141 ? -21.290 30.714 78.772 1.00 11.04 141 ASN B CA 1
ATOM 2371 C C . ASN B 1 141 ? -22.759 31.030 79.039 1.00 12.25 141 ASN B C 1
ATOM 2372 O O . ASN B 1 141 ? -23.260 32.072 78.616 1.00 12.28 141 ASN B O 1
ATOM 2377 N N . SER B 1 142 ? -23.402 30.216 79.848 1.00 11.89 142 SER B N 1
ATOM 2378 C CA . SER B 1 142 ? -24.844 30.360 80.110 1.00 12.56 142 SER B CA 1
ATOM 2379 C C . SER B 1 142 ? -25.147 29.810 81.478 1.00 12.93 142 SER B C 1
ATOM 2380 O O . SER B 1 142 ? -24.527 28.867 81.900 1.00 12.88 142 SER B O 1
ATOM 2383 N N . ARG B 1 143 ? -26.151 30.392 82.126 1.00 13.30 143 ARG B N 1
ATOM 2384 C CA . ARG B 1 143 ? -26.626 29.847 83.412 1.00 16.12 143 ARG B CA 1
ATOM 2385 C C . ARG B 1 143 ? -27.387 28.531 83.160 1.00 17.98 143 ARG B C 1
ATOM 2386 O O . ARG B 1 143 ? -27.622 27.836 84.091 1.00 20.48 143 ARG B O 1
ATOM 2394 N N . THR B 1 144 ? -27.793 28.305 81.921 1.00 20.51 144 THR B N 1
ATOM 2395 C CA . THR B 1 144 ? -28.480 27.055 81.552 1.00 21.23 144 THR B CA 1
ATOM 2396 C C . THR B 1 144 ? -27.561 26.251 80.641 1.00 19.71 144 THR B C 1
ATOM 2397 O O . THR B 1 144 ? -26.780 26.874 79.917 1.00 16.77 144 THR B O 1
ATOM 2401 N N . PRO B 1 145 ? -27.699 24.916 80.613 1.00 18.03 145 PRO B N 1
ATOM 2402 C CA . PRO B 1 145 ? -26.822 24.046 79.820 1.00 16.66 145 PRO B CA 1
ATOM 2403 C C . PRO B 1 145 ? -26.988 24.084 78.287 1.00 16.73 145 PRO B C 1
ATOM 2404 O O . PRO B 1 145 ? -26.094 23.666 77.589 1.00 17.26 145 PRO B O 1
ATOM 2408 N N . THR B 1 146 ? -28.108 24.646 77.832 1.00 19.42 146 THR B N 1
ATOM 2409 C CA . THR B 1 146 ? -28.419 24.886 76.449 1.00 18.21 146 THR B CA 1
ATOM 2410 C C . THR B 1 146 ? -29.000 26.290 76.308 1.00 19.35 146 THR B C 1
ATOM 2411 O O . THR B 1 146 ? -29.483 26.896 77.287 1.00 19.70 146 THR B O 1
ATOM 2415 N N . ILE B 1 147 ? -28.830 26.816 75.116 1.00 17.58 147 ILE B N 1
ATOM 2416 C CA . ILE B 1 147 ? -29.327 28.138 74.720 1.00 17.04 147 ILE B CA 1
ATOM 2417 C C . ILE B 1 147 ? -30.144 28.044 73.449 1.00 17.60 147 ILE B C 1
ATOM 2418 O O . ILE B 1 147 ? -29.917 27.167 72.645 1.00 18.45 147 ILE B O 1
ATOM 2423 N N . SER B 1 148 ? -31.055 29.006 73.293 1.00 21.63 148 SER B N 1
ATOM 2424 C CA . SER B 1 148 ? -31.848 29.117 72.094 1.00 26.97 148 SER B CA 1
ATOM 2425 C C . SER B 1 148 ? -31.015 29.532 70.891 1.00 28.02 148 SER B C 1
ATOM 2426 O O . SER B 1 148 ? -29.865 30.047 71.017 1.00 24.66 148 SER B O 1
ATOM 2429 N N . ASP B 1 149 ? -31.549 29.248 69.707 1.00 26.03 149 ASP B N 1
ATOM 2430 C CA . ASP B 1 149 ? -30.810 29.576 68.490 1.00 29.84 149 ASP B CA 1
ATOM 2431 C C . ASP B 1 149 ? -30.681 31.071 68.447 1.00 27.87 149 ASP B C 1
ATOM 2432 O O . ASP B 1 149 ? -29.666 31.546 67.890 1.00 24.86 149 ASP B O 1
ATOM 2437 N N . GLU B 1 150 ? -31.717 31.784 68.964 1.00 27.69 150 GLU B N 1
ATOM 2438 C CA . GLU B 1 150 ? -31.773 33.252 69.006 1.00 31.57 150 GLU B CA 1
ATOM 2439 C C . GLU B 1 150 ? -30.557 33.789 69.795 1.00 31.33 150 GLU B C 1
ATOM 2440 O O . GLU B 1 150 ? -29.776 34.610 69.265 1.00 28.45 150 GLU B O 1
ATOM 2446 N N . VAL B 1 151 ? -30.402 33.280 71.025 1.00 25.05 151 VAL B N 1
ATOM 2447 C CA . VAL B 1 151 ? -29.312 33.740 71.948 1.00 22.80 151 VAL B CA 1
ATOM 2448 C C . VAL B 1 151 ? -27.954 33.372 71.321 1.00 22.49 151 VAL B C 1
ATOM 2449 O O . VAL B 1 151 ? -26.989 34.161 71.323 1.00 21.08 151 VAL B O 1
ATOM 2453 N N . LYS B 1 152 ? -27.876 32.185 70.737 1.00 18.68 152 LYS B N 1
ATOM 2454 C CA . LYS B 1 152 ? -26.702 31.684 70.119 1.00 20.15 152 LYS B CA 1
ATOM 2455 C C . LYS B 1 152 ? -26.284 32.622 68.997 1.00 23.22 152 LYS B C 1
ATOM 2456 O O . LYS B 1 152 ? -25.165 33.007 68.889 1.00 21.35 152 LYS B O 1
ATOM 2462 N N . GLN B 1 153 ? -27.225 32.957 68.115 1.00 23.49 153 GLN B N 1
ATOM 2463 C CA . GLN B 1 153 ? -26.821 33.768 66.977 1.00 24.45 153 GLN B CA 1
ATOM 2464 C C . GLN B 1 153 ? -26.380 35.187 67.370 1.00 26.00 153 GLN B C 1
ATOM 2465 O O . GLN B 1 153 ? -25.501 35.771 66.709 1.00 30.65 153 GLN B O 1
ATOM 2471 N N . GLU B 1 154 ? -26.994 35.717 68.401 1.00 24.00 154 GLU B N 1
ATOM 2472 C CA . GLU B 1 154 ? -26.612 37.016 68.871 1.00 28.97 154 GLU B CA 1
ATOM 2473 C C . GLU B 1 154 ? -25.200 36.986 69.443 1.00 28.64 154 GLU B C 1
ATOM 2474 O O . GLU B 1 154 ? -24.395 37.906 69.224 1.00 25.59 154 GLU B O 1
ATOM 2480 N N . MET B 1 155 ? -24.904 35.944 70.198 1.00 24.20 155 MET B N 1
ATOM 2481 C CA . MET B 1 155 ? -23.569 35.882 70.814 1.00 22.81 155 MET B CA 1
ATOM 2482 C C . MET B 1 155 ? -22.525 35.707 69.736 1.00 19.78 155 MET B C 1
ATOM 2483 O O . MET B 1 155 ? -21.458 36.306 69.855 1.00 20.77 155 MET B O 1
ATOM 2488 N N . LEU B 1 156 ? -22.830 34.907 68.733 1.00 17.50 156 LEU B N 1
ATOM 2489 C CA . LEU B 1 156 ? -21.896 34.757 67.609 1.00 21.53 156 LEU B CA 1
ATOM 2490 C C . LEU B 1 156 ? -21.755 36.097 66.877 1.00 19.94 156 LEU B C 1
ATOM 2491 O O . LEU B 1 156 ? -20.683 36.393 66.474 1.00 22.72 156 LEU B O 1
ATOM 2496 N N . ALA B 1 157 ? -22.827 36.863 66.763 1.00 24.43 157 ALA B N 1
ATOM 2497 C CA . ALA B 1 157 ? -22.714 38.143 66.054 1.00 24.03 157 ALA B CA 1
ATOM 2498 C C . ALA B 1 157 ? -21.827 39.099 66.845 1.00 24.58 157 ALA B C 1
ATOM 2499 O O . ALA B 1 157 ? -21.015 39.768 66.224 1.00 23.65 157 ALA B O 1
ATOM 2501 N N . VAL B 1 158 ? -21.883 39.078 68.179 1.00 21.71 158 VAL B N 1
ATOM 2502 C CA . VAL B 1 158 ? -20.960 39.922 69.003 1.00 21.10 158 VAL B CA 1
ATOM 2503 C C . VAL B 1 158 ? -19.535 39.503 68.836 1.00 19.40 158 VAL B C 1
ATOM 2504 O O . VAL B 1 158 ? -18.624 40.298 68.679 1.00 17.13 158 VAL B O 1
ATOM 2508 N N . ALA B 1 159 ? -19.278 38.182 68.859 1.00 15.90 159 ALA B N 1
ATOM 2509 C CA . ALA B 1 159 ? -17.961 37.691 68.711 1.00 16.64 159 ALA B CA 1
ATOM 2510 C C . ALA B 1 159 ? -17.390 38.163 67.393 1.00 16.48 159 ALA B C 1
ATOM 2511 O O . ALA B 1 159 ? -16.269 38.604 67.277 1.00 15.36 159 ALA B O 1
ATOM 2513 N N . THR B 1 160 ? -18.262 38.076 66.414 1.00 20.91 160 THR B N 1
ATOM 2514 C CA . THR B 1 160 ? -17.888 38.439 65.039 1.00 19.02 160 THR B CA 1
ATOM 2515 C C . THR B 1 160 ? -17.611 39.944 64.986 1.00 15.70 160 THR B C 1
ATOM 2516 O O . THR B 1 160 ? -16.600 40.321 64.431 1.00 17.35 160 THR B O 1
ATOM 2520 N N . ARG B 1 161 ? -18.513 40.729 65.561 1.00 19.25 161 ARG B N 1
ATOM 2521 C CA . ARG B 1 161 ? -18.361 42.210 65.644 1.00 16.77 161 ARG B CA 1
ATOM 2522 C C . ARG B 1 161 ? -16.988 42.555 66.222 1.00 17.00 161 ARG B C 1
ATOM 2523 O O . ARG B 1 161 ? -16.378 43.464 65.753 1.00 15.43 161 ARG B O 1
ATOM 2531 N N . GLU B 1 162 ? -16.540 41.784 67.199 1.00 16.62 162 GLU B N 1
ATOM 2532 C CA . GLU B 1 162 ? -15.248 42.038 67.884 1.00 16.14 162 GLU B CA 1
ATOM 2533 C C . GLU B 1 162 ? -14.010 41.435 67.197 1.00 17.33 162 GLU B C 1
ATOM 2534 O O . GLU B 1 162 ? -12.953 41.518 67.770 1.00 16.66 162 GLU B O 1
ATOM 2540 N N . GLY B 1 163 ? -14.145 40.821 66.026 1.00 16.95 163 GLY B N 1
ATOM 2541 C CA . GLY B 1 163 ? -12.992 40.382 65.296 1.00 15.12 163 GLY B CA 1
ATOM 2542 C C . GLY B 1 163 ? -12.528 38.945 65.510 1.00 12.96 163 GLY B C 1
ATOM 2543 O O . GLY B 1 163 ? -11.512 38.512 65.054 1.00 15.68 163 GLY B O 1
ATOM 2544 N N . PHE B 1 164 ? -13.382 38.225 66.222 1.00 16.34 164 PHE B N 1
ATOM 2545 C CA . PHE B 1 164 ? -13.069 36.816 66.476 1.00 16.22 164 PHE B CA 1
ATOM 2546 C C . PHE B 1 164 ? -13.603 35.986 65.306 1.00 16.39 164 PHE B C 1
ATOM 2547 O O . PHE B 1 164 ? -14.558 36.400 64.644 1.00 20.05 164 PHE B O 1
ATOM 2555 N N . ASP B 1 165 ? -12.954 34.869 65.078 1.00 18.56 165 ASP B N 1
ATOM 2556 C CA . ASP B 1 165 ? -13.394 33.867 64.055 1.00 19.52 165 ASP B CA 1
ATOM 2557 C C . ASP B 1 165 ? -14.221 32.768 64.720 1.00 15.64 165 ASP B C 1
ATOM 2558 O O . ASP B 1 165 ? -13.578 31.868 65.286 1.00 17.99 165 ASP B O 1
ATOM 2563 N N . VAL B 1 166 ? -15.536 32.866 64.612 1.00 17.16 166 VAL B N 1
ATOM 2564 C CA . VAL B 1 166 ? -16.458 31.953 65.338 1.00 18.44 166 VAL B CA 1
ATOM 2565 C C . VAL B 1 166 ? -16.351 30.523 64.833 1.00 22.45 166 VAL B C 1
ATOM 2566 O O . VAL B 1 166 ? -16.878 29.667 65.477 1.00 20.18 166 VAL B O 1
ATOM 2570 N N . SER B 1 167 ? -15.734 30.334 63.686 1.00 20.99 167 SER B N 1
ATOM 2571 C CA . SER B 1 167 ? -15.519 28.949 63.218 1.00 20.01 167 SER B CA 1
ATOM 2572 C C . SER B 1 167 ? -14.551 28.134 64.119 1.00 20.56 167 SER B C 1
ATOM 2573 O O . SER B 1 167 ? -14.487 26.912 64.084 1.00 19.82 167 SER B O 1
ATOM 2576 N N . LYS B 1 168 ? -13.835 28.808 65.045 1.00 18.14 168 LYS B N 1
ATOM 2577 C CA . LYS B 1 168 ? -12.984 28.158 65.978 1.00 15.81 168 LYS B CA 1
ATOM 2578 C C . LYS B 1 168 ? -13.754 27.557 67.209 1.00 15.07 168 LYS B C 1
ATOM 2579 O O . LYS B 1 168 ? -13.101 26.932 68.003 1.00 15.67 168 LYS B O 1
ATOM 2585 N N . PHE B 1 169 ? -15.039 27.833 67.300 1.00 15.87 169 PHE B N 1
ATOM 2586 C CA . PHE B 1 169 ? -15.774 27.280 68.452 1.00 14.79 169 PHE B CA 1
ATOM 2587 C C . PHE B 1 169 ? -15.951 25.764 68.337 1.00 16.97 169 PHE B C 1
ATOM 2588 O O . PHE B 1 169 ? -16.196 25.267 67.286 1.00 16.39 169 PHE B O 1
ATOM 2596 N N . ILE B 1 170 ? -15.757 25.113 69.468 1.00 15.66 170 ILE B N 1
ATOM 2597 C CA . ILE B 1 170 ? -16.128 23.712 69.736 1.00 18.13 170 ILE B CA 1
ATOM 2598 C C . ILE B 1 170 ? -17.379 23.867 70.540 1.00 16.82 170 ILE B C 1
ATOM 2599 O O . ILE B 1 170 ? -17.419 24.592 71.586 1.00 15.62 170 ILE B O 1
ATOM 2604 N N . TRP B 1 171 ? -18.441 23.203 70.107 1.00 16.18 171 TRP B N 1
ATOM 2605 C CA . TRP B 1 171 ? -19.737 23.196 70.825 1.00 14.47 171 TRP B CA 1
ATOM 2606 C C . TRP B 1 171 ? -19.681 22.022 71.805 1.00 16.74 171 TRP B C 1
ATOM 2607 O O . TRP B 1 171 ? -19.693 20.907 71.374 1.00 17.61 171 TRP B O 1
ATOM 2618 N N . VAL B 1 172 ? -19.752 22.342 73.090 1.00 15.00 172 VAL B N 1
ATOM 2619 C CA . VAL B 1 172 ? -19.382 21.428 74.192 1.00 16.33 172 VAL B CA 1
ATOM 2620 C C . VAL B 1 172 ? -20.615 20.625 74.618 1.00 17.52 172 VAL B C 1
ATOM 2621 O O . VAL B 1 172 ? -21.707 21.136 74.724 1.00 19.41 172 VAL B O 1
ATOM 2625 N N . GLN B 1 173 ? -20.441 19.322 74.731 1.00 21.04 173 GLN B N 1
ATOM 2626 C CA . GLN B 1 173 ? -21.596 18.488 75.101 1.00 20.74 173 GLN B CA 1
ATOM 2627 C C . GLN B 1 173 ? -22.098 18.923 76.482 1.00 19.74 173 GLN B C 1
ATOM 2628 O O . GLN B 1 173 ? -21.306 19.010 77.359 1.00 20.99 173 GLN B O 1
ATOM 2634 N N . GLN B 1 174 ? -23.396 19.146 76.622 1.00 18.80 174 GLN B N 1
ATOM 2635 C CA . GLN B 1 174 ? -24.032 19.562 77.874 1.00 18.81 174 GLN B CA 1
ATOM 2636 C C . GLN B 1 174 ? -25.364 18.844 78.054 1.00 23.27 174 GLN B C 1
ATOM 2637 O O . GLN B 1 174 ? -25.911 18.424 77.051 1.00 25.58 174 GLN B O 1
ATOM 2643 N N . PRO B 1 175 ? -25.930 18.840 79.269 1.00 25.13 175 PRO B N 1
ATOM 2644 C CA . PRO B 1 175 ? -27.316 18.299 79.411 1.00 26.64 175 PRO B CA 1
ATOM 2645 C C . PRO B 1 175 ? -28.288 18.920 78.417 1.00 29.78 175 PRO B C 1
ATOM 2646 O O . PRO B 1 175 ? -28.524 20.114 78.456 1.00 31.55 175 PRO B O 1
ATOM 2650 N N . GLY B 1 176 ? -28.878 18.088 77.572 1.00 31.88 176 GLY B N 1
ATOM 2651 C CA . GLY B 1 176 ? -29.927 18.549 76.685 1.00 32.14 176 GLY B CA 1
ATOM 2652 C C . GLY B 1 176 ? -29.387 19.027 75.365 1.00 34.15 176 GLY B C 1
ATOM 2653 O O . GLY B 1 176 ? -30.169 19.397 74.493 1.00 35.08 176 GLY B O 1
ATOM 2654 N N . SER B 1 177 ? -28.057 19.004 75.172 1.00 33.34 177 SER B N 1
ATOM 2655 C CA . SER B 1 177 ? -27.473 19.645 73.996 1.00 31.09 177 SER B CA 1
ATOM 2656 C C . SER B 1 177 ? -27.610 18.701 72.802 1.00 34.63 177 SER B C 1
ATOM 2657 O O . SER B 1 177 ? -27.893 17.517 72.997 1.00 39.09 177 SER B O 1
#